Protein AF-A0A8R1ILL4-F1 (afdb_monomer_lite)

Sequence (289 aa):
MELSLVIRERVLGGSHSDVHYYLRFRGAVYCDMGQLNKCYDLWKHALELQQTHFAPLHLGTVTTFQSFQETFVMTINDFINQHHQLPGLRVKSSWVKYLFDRICLELERVVKYQGNLLEDTECCGREPCIHATEDGEIQKLVIVAVHLVNIIDRLSLPSMENSAEKDEDLAEKDVKLDVERLLRSCHLKRIPFLHYALEERLHDPESLPKAAVLAQFLECPDVDVNSKDKNGNTPLHIVLQARVPRGSLISLLLRHGAYLLARNDDGVVVWNELKRMHQGVDQERVCTR

Foldseek 3Di:
DVVVLVVCCVVVHLQDPVSLVVLQVVLVVCLVVLNNVSSLVSLVSSLVSCLVHDQQLAVSNLVSLVVVLVSLVVLVVCCVVPVPPRVSSDDDLVSLQVSLVSLLVSLVSVLVDPDDPHPPWDDPPDPPDPTDDPLNSNLSSLLSNLSSLLSLVVCPDCVVVVVVPPDPPDPPDSDDHPLVSNLVSCLSVVNLSLLSQQADDPPDPCSHHDLVSVVVNLPDPSDDQQDADPQQDGSLNRLLPDPDRDPSNNVSSVVSPHDQQRATNVRDGSVVSVVVVVVVVVVVVVVVD

Structure (mmCIF, N/CA/C/O backbone):
data_AF-A0A8R1ILL4-F1
#
_entry.id   AF-A0A8R1ILL4-F1
#
loop_
_atom_site.group_PDB
_atom_site.id
_atom_site.type_symbol
_atom_site.label_atom_id
_atom_site.label_alt_id
_atom_site.label_comp_id
_atom_site.label_asym_id
_atom_site.label_entity_id
_atom_site.label_seq_id
_atom_site.pdbx_PDB_ins_code
_atom_site.Cartn_x
_atom_site.Cartn_y
_atom_site.Cartn_z
_atom_site.occupancy
_atom_site.B_iso_or_equiv
_atom_site.auth_seq_id
_atom_site.auth_comp_id
_atom_site.auth_asym_id
_atom_site.auth_atom_id
_atom_site.pdbx_PDB_model_num
ATOM 1 N N . MET A 1 1 ? 25.975 7.548 -20.709 1.00 57.97 1 MET A N 1
ATOM 2 C CA . MET A 1 1 ? 25.551 6.474 -19.782 1.00 57.97 1 MET A CA 1
ATOM 3 C C . MET A 1 1 ? 24.110 6.014 -20.032 1.00 57.97 1 MET A C 1
ATOM 5 O O . MET A 1 1 ? 23.818 4.860 -19.787 1.00 57.97 1 MET A O 1
ATOM 9 N N . GLU A 1 2 ? 23.213 6.843 -20.579 1.00 69.81 2 GLU A N 1
ATOM 10 C CA . GLU A 1 2 ? 21.846 6.402 -20.942 1.00 69.81 2 GLU A CA 1
ATOM 11 C C . GLU A 1 2 ? 21.820 5.411 -22.120 1.00 69.81 2 GLU A C 1
ATOM 13 O O . GLU A 1 2 ? 21.034 4.469 -22.127 1.00 69.81 2 GLU A O 1
ATOM 18 N N . LEU A 1 3 ? 22.769 5.533 -23.055 1.00 78.25 3 LEU A N 1
ATOM 19 C CA . LEU A 1 3 ? 22.897 4.618 -24.192 1.00 78.25 3 LEU A CA 1
ATOM 20 C C . LEU A 1 3 ? 23.099 3.149 -23.773 1.00 78.25 3 LEU A C 1
ATOM 22 O O . LEU A 1 3 ? 22.579 2.255 -24.433 1.00 78.25 3 LEU A O 1
ATOM 26 N N . SER A 1 4 ? 23.807 2.879 -22.668 1.00 83.56 4 SER A N 1
ATOM 27 C CA . SER A 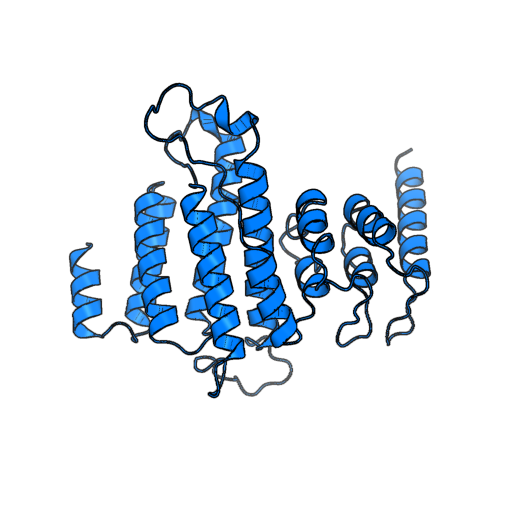1 4 ? 24.021 1.499 -22.210 1.00 83.56 4 SER A CA 1
ATOM 28 C C . SER A 1 4 ? 22.743 0.852 -21.677 1.00 83.56 4 SER A C 1
ATOM 30 O O . SER A 1 4 ? 22.593 -0.357 -21.812 1.00 83.56 4 SER A O 1
ATOM 32 N N . LEU A 1 5 ? 21.820 1.634 -21.105 1.00 86.88 5 LEU A N 1
ATOM 33 C CA . LEU A 1 5 ? 20.524 1.128 -20.643 1.00 86.88 5 LEU A CA 1
ATOM 34 C C . LEU A 1 5 ? 19.641 0.753 -21.836 1.00 86.88 5 LEU A C 1
ATOM 36 O O . LEU A 1 5 ? 19.124 -0.357 -21.882 1.00 86.88 5 LEU A O 1
ATOM 40 N N . VAL A 1 6 ? 19.581 1.623 -22.850 1.00 87.12 6 VAL A N 1
ATOM 41 C CA . VAL A 1 6 ? 18.819 1.370 -24.085 1.00 87.12 6 VAL A CA 1
ATOM 42 C C . VAL A 1 6 ? 19.362 0.159 -24.847 1.00 87.12 6 VAL A C 1
ATOM 44 O O . VAL A 1 6 ? 18.588 -0.670 -25.318 1.00 87.12 6 VAL A O 1
ATOM 47 N N . ILE A 1 7 ? 20.688 0.029 -24.974 1.00 87.75 7 ILE A N 1
ATOM 48 C CA . ILE A 1 7 ? 21.298 -1.140 -25.628 1.00 87.75 7 ILE A CA 1
ATOM 49 C C . ILE A 1 7 ? 20.972 -2.411 -24.842 1.00 87.75 7 ILE A C 1
ATOM 51 O O . ILE A 1 7 ? 20.567 -3.403 -25.441 1.00 87.75 7 ILE A O 1
ATOM 55 N N . ARG A 1 8 ? 21.115 -2.384 -23.513 1.00 89.38 8 ARG A N 1
ATOM 56 C CA . ARG A 1 8 ? 20.840 -3.549 -22.667 1.00 89.38 8 ARG A CA 1
ATOM 57 C C . ARG A 1 8 ? 19.385 -3.996 -22.775 1.00 89.38 8 ARG A C 1
ATOM 59 O O . ARG A 1 8 ? 19.150 -5.183 -22.954 1.00 89.38 8 ARG A O 1
ATOM 66 N N . GLU A 1 9 ? 18.437 -3.066 -22.727 1.00 90.62 9 GLU A N 1
ATOM 67 C CA . GLU A 1 9 ? 17.013 -3.365 -22.900 1.00 90.62 9 GLU A CA 1
ATOM 68 C C . GLU A 1 9 ? 16.716 -3.961 -24.281 1.00 90.62 9 GLU A C 1
ATOM 70 O O . GLU A 1 9 ? 16.005 -4.956 -24.380 1.00 90.62 9 GLU A O 1
ATOM 75 N N . ARG A 1 10 ? 17.316 -3.422 -25.351 1.00 91.25 10 ARG A N 1
ATOM 76 C CA . ARG A 1 10 ? 17.145 -3.959 -26.712 1.00 91.25 10 ARG A CA 1
ATOM 77 C C . ARG A 1 10 ? 17.739 -5.355 -26.898 1.00 91.25 10 ARG A C 1
ATOM 79 O O . ARG A 1 10 ? 17.211 -6.122 -27.693 1.00 91.25 10 ARG A O 1
ATOM 86 N N . VAL A 1 11 ? 18.852 -5.655 -26.226 1.00 93.00 11 VAL A N 1
ATOM 87 C CA . VAL A 1 11 ? 19.569 -6.933 -26.366 1.00 93.00 11 VAL A CA 1
ATOM 88 C C . VAL A 1 11 ? 18.968 -8.019 -25.476 1.00 93.00 11 VAL A C 1
ATOM 90 O O . VAL A 1 11 ? 18.768 -9.133 -25.945 1.00 93.00 11 VAL A O 1
ATOM 93 N N . LEU A 1 12 ? 18.697 -7.710 -24.205 1.00 90.25 12 LEU A N 1
ATOM 94 C CA . LEU A 1 12 ? 18.203 -8.682 -23.222 1.00 90.25 12 LEU A CA 1
ATOM 95 C C . LEU A 1 12 ? 16.671 -8.789 -23.198 1.00 90.25 12 LEU A C 1
ATOM 97 O O . LEU A 1 12 ? 16.142 -9.811 -22.772 1.00 90.25 12 LEU A O 1
ATOM 101 N N . GLY A 1 13 ? 15.964 -7.756 -23.661 1.00 88.31 13 GLY A N 1
ATOM 102 C CA . GLY A 1 13 ? 14.507 -7.668 -23.607 1.00 88.31 13 GLY A CA 1
ATOM 103 C C . GLY A 1 13 ? 13.976 -7.161 -22.262 1.00 88.31 13 GLY A C 1
ATOM 104 O O . GLY A 1 13 ? 14.615 -7.281 -21.218 1.00 88.31 13 GLY A O 1
ATOM 105 N N . GLY A 1 14 ? 12.765 -6.599 -22.290 1.00 84.62 14 GLY A N 1
ATOM 106 C CA . GLY A 1 14 ? 12.110 -5.980 -21.130 1.00 84.62 14 GLY A CA 1
ATOM 107 C C . GLY A 1 14 ? 11.679 -6.940 -20.018 1.00 84.62 14 GLY A C 1
ATOM 108 O O . GLY A 1 14 ? 11.237 -6.472 -18.979 1.00 84.62 14 GLY A O 1
ATOM 109 N N . SER A 1 15 ? 11.795 -8.256 -20.217 1.00 86.62 15 SER A N 1
ATOM 110 C CA . SER A 1 15 ? 11.508 -9.284 -19.208 1.00 86.62 15 SER A CA 1
ATOM 111 C C . SER A 1 15 ? 12.745 -9.738 -18.430 1.00 86.62 15 SER A C 1
ATOM 113 O O . SER A 1 15 ? 12.637 -10.594 -17.558 1.00 86.62 15 SER A O 1
ATOM 115 N N . HIS A 1 16 ? 13.939 -9.250 -18.772 1.00 87.88 16 HIS A N 1
ATOM 116 C CA . HIS A 1 16 ? 15.172 -9.705 -18.140 1.00 87.88 16 HIS A CA 1
ATOM 117 C C . HIS A 1 16 ? 15.447 -8.929 -16.843 1.00 87.88 16 HIS A C 1
ATOM 119 O O . HIS A 1 16 ? 15.592 -7.706 -16.868 1.00 87.88 16 HIS A O 1
ATOM 125 N N . SER A 1 17 ? 15.612 -9.639 -15.720 1.00 85.56 17 SER A N 1
ATOM 126 C CA . SER A 1 17 ? 15.839 -9.080 -14.370 1.00 85.56 17 SER A CA 1
ATOM 127 C C . SER A 1 17 ? 16.912 -7.977 -14.328 1.00 85.56 17 SER A C 1
ATOM 129 O O . SER A 1 17 ? 16.669 -6.900 -13.777 1.00 85.56 17 SER A O 1
ATOM 131 N N . ASP A 1 18 ? 18.058 -8.198 -14.983 1.00 88.00 18 ASP A N 1
ATOM 132 C CA . ASP A 1 18 ? 19.141 -7.209 -15.089 1.00 88.00 18 ASP A CA 1
ATOM 133 C C . ASP A 1 18 ? 18.690 -5.854 -15.643 1.00 88.00 18 ASP A C 1
ATOM 135 O O . ASP A 1 18 ? 19.138 -4.815 -15.156 1.00 88.00 18 ASP A O 1
ATOM 139 N N . VAL A 1 19 ? 17.809 -5.821 -16.649 1.00 89.94 19 VAL A N 1
ATOM 140 C CA . VAL A 1 19 ? 17.342 -4.556 -17.241 1.00 89.94 19 VAL A CA 1
ATOM 141 C C . VAL A 1 19 ? 16.713 -3.687 -16.155 1.00 89.94 19 VAL A C 1
ATOM 143 O O . VAL A 1 19 ? 17.107 -2.533 -15.974 1.00 89.94 19 VAL A O 1
ATOM 146 N N . HIS A 1 20 ? 15.817 -4.267 -15.359 1.00 90.56 20 HIS A N 1
ATOM 147 C CA . HIS A 1 20 ? 15.160 -3.565 -14.260 1.00 90.56 20 HIS A CA 1
ATOM 148 C C . HIS A 1 20 ? 16.144 -3.188 -13.151 1.00 90.56 20 HIS A C 1
ATOM 150 O O . HIS A 1 20 ? 16.096 -2.060 -12.658 1.00 90.56 20 HIS A O 1
ATOM 156 N N . TYR A 1 21 ? 17.060 -4.094 -12.783 1.00 90.12 21 TYR A N 1
ATOM 157 C CA . TYR A 1 21 ? 18.074 -3.830 -11.759 1.00 90.12 21 TYR A CA 1
ATOM 158 C C . TYR A 1 21 ? 18.901 -2.587 -12.102 1.00 90.12 21 TYR A C 1
ATOM 160 O O . TYR A 1 21 ? 19.031 -1.676 -11.287 1.00 90.12 21 TYR A O 1
ATOM 168 N N . TYR A 1 22 ? 19.414 -2.500 -13.331 1.00 92.88 22 TYR A N 1
ATOM 169 C CA . TYR A 1 22 ? 20.265 -1.384 -13.734 1.00 92.88 22 TYR A CA 1
ATOM 170 C C . TYR A 1 22 ? 19.499 -0.073 -13.934 1.00 92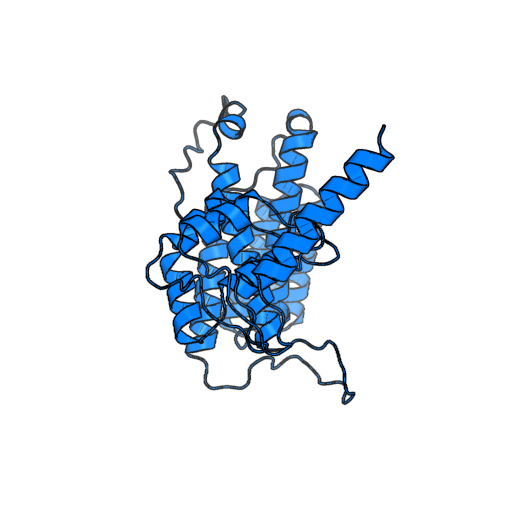.88 22 TYR A C 1
ATOM 172 O O . TYR A 1 22 ? 20.052 0.989 -13.637 1.00 92.88 22 TYR A O 1
ATOM 180 N N . LEU A 1 23 ? 18.240 -0.123 -14.386 1.00 94.25 23 LEU A N 1
ATOM 181 C CA . LEU A 1 23 ? 17.365 1.054 -14.409 1.00 94.25 23 LEU A CA 1
ATOM 182 C C . LEU A 1 23 ? 17.151 1.597 -12.991 1.00 94.25 23 LEU A C 1
ATOM 184 O O . LEU A 1 23 ? 17.344 2.790 -12.745 1.00 94.25 23 LEU A O 1
ATOM 188 N N . ARG A 1 24 ? 16.836 0.714 -12.036 1.00 94.56 24 ARG A N 1
ATOM 189 C CA . ARG A 1 24 ? 16.628 1.086 -10.633 1.00 94.56 24 ARG A CA 1
ATOM 190 C C . ARG A 1 24 ? 17.889 1.609 -9.970 1.00 94.56 24 ARG A C 1
ATOM 192 O O . ARG A 1 24 ? 17.852 2.678 -9.365 1.00 94.56 24 ARG A O 1
ATOM 199 N N . PHE A 1 25 ? 19.009 0.915 -10.142 1.00 94.06 25 PHE A N 1
ATOM 200 C CA . PHE A 1 25 ? 20.299 1.348 -9.619 1.00 94.06 25 PHE A CA 1
ATOM 201 C C . PHE A 1 25 ? 20.669 2.738 -10.142 1.00 94.06 25 PHE A C 1
ATOM 203 O O . PHE A 1 25 ? 21.054 3.621 -9.380 1.00 94.06 25 PHE A O 1
ATOM 210 N N . ARG A 1 26 ? 20.499 2.978 -11.448 1.00 94.69 26 ARG A N 1
ATOM 211 C CA . ARG A 1 26 ? 20.805 4.287 -12.025 1.00 94.69 26 ARG A CA 1
ATOM 212 C C . ARG A 1 26 ? 19.864 5.382 -11.521 1.00 94.69 26 ARG A C 1
ATOM 214 O O . ARG A 1 26 ? 20.331 6.498 -11.309 1.00 94.69 26 ARG A O 1
ATOM 221 N N . GLY A 1 27 ? 18.583 5.072 -11.319 1.00 94.31 27 GLY A N 1
ATOM 222 C CA . GLY A 1 27 ? 17.637 5.998 -10.697 1.00 94.31 27 GLY A CA 1
ATOM 223 C C . GLY A 1 27 ? 18.046 6.374 -9.270 1.00 94.31 27 GLY A C 1
ATOM 224 O O . GLY A 1 27 ? 18.089 7.561 -8.965 1.00 94.31 27 GLY A O 1
ATOM 225 N N . ALA A 1 28 ? 18.483 5.406 -8.454 1.00 93.44 28 ALA A N 1
ATOM 226 C CA . ALA A 1 28 ? 18.998 5.667 -7.107 1.00 93.44 28 ALA A CA 1
ATOM 227 C C . ALA A 1 28 ? 20.202 6.626 -7.132 1.00 93.44 28 ALA A C 1
ATOM 229 O O . ALA A 1 28 ? 20.207 7.624 -6.424 1.00 93.44 28 ALA A O 1
ATOM 230 N N . VAL A 1 29 ? 21.151 6.420 -8.053 1.00 93.38 29 VAL A N 1
ATOM 231 C CA . VAL A 1 29 ? 22.287 7.343 -8.235 1.00 93.38 29 VAL A CA 1
ATOM 232 C C . VAL A 1 29 ? 21.826 8.763 -8.596 1.00 93.38 29 VAL A C 1
ATOM 234 O O . VAL A 1 29 ? 22.421 9.735 -8.142 1.00 93.38 29 VAL A O 1
ATOM 237 N N . TYR A 1 30 ? 20.777 8.918 -9.411 1.00 91.69 30 TYR A N 1
ATOM 238 C CA . TYR A 1 30 ? 20.211 10.245 -9.677 1.00 91.69 30 TYR A CA 1
ATOM 239 C C . TYR A 1 30 ? 19.501 10.837 -8.455 1.00 91.69 30 TYR A C 1
ATOM 241 O O . TYR A 1 30 ? 19.561 12.052 -8.274 1.00 91.69 30 TYR A O 1
ATOM 249 N N . CYS A 1 31 ? 18.868 10.006 -7.623 1.00 89.56 31 CYS A N 1
ATOM 250 C CA . CYS A 1 31 ? 18.273 10.419 -6.355 1.00 89.56 31 CYS A CA 1
ATOM 251 C C . CYS A 1 31 ? 19.331 10.997 -5.406 1.00 89.56 31 CYS A C 1
ATOM 253 O O . CYS A 1 31 ? 19.157 12.114 -4.929 1.00 89.56 31 CYS A O 1
ATOM 255 N N . ASP A 1 32 ? 20.461 10.305 -5.236 1.00 88.19 32 ASP A N 1
ATOM 256 C CA . ASP A 1 32 ? 21.583 10.750 -4.392 1.00 88.19 32 ASP A CA 1
ATOM 257 C C . ASP A 1 32 ? 22.207 12.066 -4.890 1.00 88.19 32 ASP A C 1
ATOM 259 O O . ASP A 1 32 ? 22.752 12.852 -4.121 1.00 88.19 32 ASP A O 1
ATOM 263 N N . MET A 1 33 ? 22.106 12.335 -6.196 1.00 88.69 33 MET A N 1
ATOM 264 C CA . MET A 1 33 ? 22.532 13.593 -6.820 1.00 88.69 33 MET A CA 1
ATOM 265 C C . MET A 1 33 ? 21.468 14.707 -6.753 1.00 88.69 33 MET A C 1
ATOM 267 O O . MET A 1 33 ? 21.666 15.764 -7.356 1.00 88.69 33 MET A O 1
ATOM 271 N N . GLY A 1 34 ? 20.317 14.475 -6.112 1.00 85.81 34 GLY A N 1
ATOM 272 C CA . GLY A 1 34 ? 19.189 15.413 -6.048 1.00 85.81 34 GLY A CA 1
ATOM 273 C C . GLY A 1 34 ? 18.396 15.562 -7.357 1.00 85.81 34 GLY A C 1
ATOM 274 O O . GLY A 1 34 ? 17.512 16.411 -7.462 1.00 85.81 34 GLY A O 1
ATOM 275 N N . GLN A 1 35 ? 18.672 14.747 -8.381 1.00 88.69 35 GLN A N 1
ATOM 276 C CA . GLN A 1 35 ? 18.007 14.795 -9.690 1.00 88.69 35 GLN A CA 1
ATOM 277 C C . GLN A 1 35 ? 16.738 13.929 -9.704 1.00 88.69 35 GLN A C 1
ATOM 279 O O . GLN A 1 35 ? 16.636 12.952 -10.452 1.00 88.69 35 GLN A O 1
ATOM 284 N N . LEU A 1 36 ? 15.743 14.309 -8.896 1.00 89.12 36 LEU A N 1
ATOM 285 C CA . LEU A 1 36 ? 14.531 13.507 -8.677 1.00 89.12 36 LEU A CA 1
ATOM 286 C C . LEU A 1 36 ? 13.714 13.231 -9.942 1.00 89.12 36 LEU A C 1
ATOM 288 O O . LEU A 1 36 ? 13.211 12.124 -10.085 1.00 89.12 36 LEU A O 1
ATOM 292 N N . ASN A 1 37 ? 13.621 14.178 -10.885 1.00 90.56 37 ASN A N 1
ATOM 293 C CA . ASN A 1 37 ? 12.895 13.945 -12.143 1.00 90.56 37 ASN A CA 1
ATOM 294 C C . ASN A 1 37 ? 13.484 12.745 -12.915 1.00 90.56 37 ASN A C 1
ATOM 296 O O . ASN A 1 37 ? 12.750 11.860 -13.336 1.00 90.56 37 ASN A O 1
ATOM 300 N N . LYS A 1 38 ? 14.819 12.662 -13.027 1.00 92.44 38 LYS A N 1
ATOM 301 C CA . LYS A 1 38 ? 15.486 11.555 -13.736 1.00 92.44 38 LYS A CA 1
ATOM 302 C C . LYS A 1 38 ? 15.396 10.238 -12.975 1.00 92.44 38 LYS A C 1
ATOM 304 O O . LYS A 1 38 ? 15.266 9.187 -13.596 1.00 92.44 38 LYS A O 1
ATOM 309 N N . CYS A 1 39 ? 15.483 10.294 -11.643 1.00 94.06 39 CYS A N 1
ATOM 310 C CA . CYS A 1 39 ? 15.227 9.132 -10.794 1.00 94.06 39 CYS A CA 1
ATOM 311 C C . CYS A 1 39 ? 13.820 8.582 -11.063 1.00 94.06 39 CYS A C 1
ATOM 313 O O . CYS A 1 39 ? 13.672 7.412 -11.421 1.00 94.06 39 CYS A O 1
ATOM 315 N N . TYR A 1 40 ? 12.817 9.460 -10.985 1.00 95.00 40 TYR A N 1
ATOM 316 C CA . TYR A 1 40 ? 11.421 9.131 -11.226 1.00 95.00 40 TYR A CA 1
ATOM 317 C C . TYR A 1 40 ? 11.212 8.513 -12.610 1.00 95.00 40 TYR A C 1
ATOM 319 O O . TYR A 1 40 ? 10.620 7.443 -12.695 1.00 95.00 40 TYR A O 1
ATOM 327 N N . ASP A 1 41 ? 11.736 9.122 -13.677 1.00 95.44 41 ASP A N 1
ATOM 328 C CA . ASP A 1 41 ? 11.555 8.620 -15.045 1.00 95.44 41 ASP A CA 1
ATOM 329 C C . ASP A 1 41 ? 12.152 7.214 -15.235 1.00 95.44 41 ASP A C 1
ATOM 331 O O . ASP A 1 41 ? 11.518 6.340 -15.830 1.00 95.44 41 ASP A O 1
ATOM 335 N N . LEU A 1 42 ? 13.341 6.953 -14.679 1.00 95.81 42 LEU A N 1
ATOM 336 C CA . LEU A 1 42 ? 13.982 5.636 -14.763 1.00 95.81 42 LEU A CA 1
ATOM 337 C C . LEU A 1 42 ? 13.244 4.570 -13.957 1.00 95.81 42 LEU A C 1
ATOM 339 O O . LEU A 1 42 ? 13.056 3.452 -14.437 1.00 95.81 42 LEU A O 1
ATOM 343 N N . TRP A 1 43 ? 12.834 4.891 -12.731 1.00 96.94 43 TRP A N 1
ATOM 344 C CA . TRP A 1 43 ? 12.078 3.959 -11.899 1.00 96.94 43 TRP A CA 1
ATOM 345 C C . TRP A 1 43 ? 10.670 3.725 -12.447 1.00 96.94 43 TRP A C 1
ATOM 347 O O . TRP A 1 43 ? 10.169 2.605 -12.373 1.00 96.94 43 TRP A O 1
ATOM 357 N N . LYS A 1 44 ? 10.055 4.744 -13.055 1.00 97.19 44 LYS A N 1
ATOM 358 C CA . LYS A 1 44 ? 8.773 4.638 -13.752 1.00 97.19 44 LYS A CA 1
ATOM 359 C C . LYS A 1 44 ? 8.875 3.653 -14.913 1.00 97.19 44 LYS A C 1
ATOM 361 O O . LYS A 1 44 ? 8.042 2.754 -14.997 1.00 97.19 44 LYS A O 1
ATOM 366 N N . HIS A 1 45 ? 9.906 3.790 -15.749 1.00 96.44 45 HIS A N 1
ATOM 367 C CA . HIS A 1 45 ? 10.166 2.866 -16.857 1.00 96.44 45 HIS A CA 1
ATOM 368 C C . HIS A 1 45 ? 10.436 1.443 -16.354 1.00 96.44 45 HIS A C 1
ATOM 370 O O . HIS A 1 45 ? 9.858 0.478 -16.850 1.00 96.44 45 HIS A O 1
ATOM 376 N N . ALA A 1 46 ? 11.243 1.295 -15.296 1.00 95.81 46 ALA A N 1
ATOM 377 C CA . ALA A 1 46 ? 11.488 -0.009 -14.680 1.00 95.81 46 ALA A CA 1
ATOM 378 C C . ALA A 1 46 ? 10.187 -0.671 -14.199 1.00 95.81 46 ALA A C 1
ATOM 380 O O . ALA A 1 46 ? 9.967 -1.847 -14.484 1.00 95.81 46 ALA A O 1
ATOM 381 N N . LEU A 1 47 ? 9.320 0.086 -13.519 1.00 97.25 47 LEU A N 1
ATOM 382 C CA . LEU A 1 47 ? 8.029 -0.384 -13.017 1.00 97.25 47 LEU A CA 1
ATOM 383 C C . LEU A 1 47 ? 7.063 -0.755 -14.152 1.00 97.25 47 LEU A C 1
ATOM 385 O O . LEU A 1 47 ? 6.335 -1.743 -14.057 1.00 97.25 47 LEU A O 1
ATOM 389 N N . GLU A 1 48 ? 7.066 0.018 -15.240 1.00 96.44 48 GLU A N 1
ATOM 390 C CA . GLU A 1 48 ? 6.299 -0.272 -16.452 1.00 96.44 48 GLU A CA 1
ATOM 391 C C . GLU A 1 48 ? 6.685 -1.616 -17.061 1.00 96.44 48 GLU A C 1
ATOM 393 O O . GLU A 1 48 ? 5.806 -2.450 -17.294 1.00 96.44 48 GLU A O 1
ATOM 398 N N . LEU A 1 49 ? 7.983 -1.856 -17.241 1.00 94.56 49 LEU A N 1
ATOM 399 C CA . LEU A 1 49 ? 8.490 -3.128 -17.744 1.00 94.56 49 LEU A CA 1
ATOM 400 C C . LEU A 1 49 ? 8.146 -4.282 -16.790 1.00 94.56 49 LEU A C 1
ATOM 402 O O . LEU A 1 49 ? 7.633 -5.309 -17.230 1.00 94.56 49 LEU A O 1
ATOM 406 N N . GLN A 1 50 ? 8.350 -4.098 -15.482 1.00 94.75 50 GLN A N 1
ATOM 407 C CA . GLN A 1 50 ? 8.049 -5.110 -14.464 1.00 94.75 50 GLN A CA 1
ATOM 408 C C . GLN A 1 50 ? 6.576 -5.537 -14.487 1.00 94.75 50 GLN A C 1
ATOM 410 O O . GLN A 1 50 ? 6.280 -6.724 -14.576 1.00 94.75 50 GLN A O 1
ATOM 415 N N . GLN A 1 51 ? 5.635 -4.588 -14.477 1.00 95.19 51 GLN A N 1
ATOM 416 C CA . GLN A 1 51 ? 4.205 -4.922 -14.502 1.00 95.19 51 GLN A CA 1
ATOM 417 C C . GLN A 1 51 ? 3.712 -5.417 -15.870 1.00 95.19 51 GLN A C 1
ATOM 419 O O . GLN A 1 51 ? 2.620 -5.975 -15.962 1.00 95.19 51 GLN A O 1
ATOM 424 N N . THR A 1 52 ? 4.491 -5.218 -16.933 1.00 94.38 52 THR A N 1
ATOM 425 C CA . THR A 1 52 ? 4.178 -5.761 -18.262 1.00 94.38 52 THR A CA 1
ATOM 426 C C . THR A 1 52 ? 4.656 -7.204 -18.401 1.00 94.38 52 THR A C 1
ATOM 428 O O . THR A 1 52 ? 3.956 -8.020 -18.996 1.00 94.38 52 THR A O 1
ATOM 431 N N . HIS A 1 53 ? 5.830 -7.528 -17.854 1.00 91.44 53 HIS A N 1
ATOM 432 C CA . HIS A 1 53 ? 6.515 -8.790 -18.134 1.00 91.44 53 HIS A CA 1
ATOM 433 C C . HIS A 1 53 ? 6.502 -9.809 -16.993 1.00 91.44 53 HIS A C 1
ATOM 435 O O . HIS A 1 53 ? 6.551 -11.002 -17.276 1.00 91.44 53 HIS A O 1
ATOM 441 N N . PHE A 1 54 ? 6.436 -9.381 -15.732 1.00 90.44 54 PHE A N 1
ATOM 442 C CA . PHE A 1 54 ? 6.455 -10.297 -14.587 1.00 90.44 54 PHE A CA 1
ATOM 443 C C . PHE A 1 54 ? 5.061 -10.672 -14.118 1.00 90.44 54 PHE A C 1
ATOM 445 O O . PHE A 1 54 ? 4.125 -9.891 -14.281 1.00 90.44 54 PHE A O 1
ATOM 452 N N . ALA A 1 55 ? 4.922 -11.832 -13.476 1.00 90.19 55 ALA A N 1
ATOM 453 C CA . ALA A 1 55 ? 3.740 -12.151 -12.685 1.00 90.19 55 ALA A CA 1
ATOM 454 C C . ALA A 1 55 ? 3.479 -11.071 -11.611 1.00 90.19 55 ALA A C 1
ATOM 456 O O . ALA A 1 55 ? 4.407 -10.377 -11.174 1.00 90.19 55 ALA A O 1
ATOM 457 N N . PRO A 1 56 ? 2.219 -10.872 -11.192 1.00 91.81 56 PRO A N 1
ATOM 458 C CA . PRO A 1 56 ? 1.932 -9.935 -10.119 1.00 91.81 56 PRO A CA 1
ATOM 459 C C . PRO A 1 56 ? 2.593 -10.370 -8.803 1.00 91.81 56 PRO A C 1
ATOM 461 O O . PRO A 1 56 ? 2.780 -11.561 -8.560 1.00 91.81 56 PRO A O 1
ATOM 464 N N . LEU A 1 57 ? 2.931 -9.392 -7.957 1.00 89.62 57 LEU A N 1
ATOM 465 C CA . LEU A 1 57 ? 3.685 -9.571 -6.698 1.00 89.62 57 LEU A CA 1
ATOM 466 C C . LEU A 1 57 ? 5.130 -10.063 -6.855 1.00 89.62 57 LEU A C 1
ATOM 468 O O . LEU A 1 57 ? 5.760 -10.401 -5.858 1.00 89.62 57 LEU A O 1
ATOM 472 N N . HIS A 1 58 ? 5.689 -10.059 -8.066 1.00 89.88 58 HIS A N 1
ATOM 473 C CA . HIS A 1 58 ? 7.116 -10.320 -8.261 1.00 89.88 58 HIS A CA 1
ATOM 474 C C . HIS A 1 58 ? 7.965 -9.408 -7.354 1.00 89.88 58 HIS A C 1
ATOM 476 O O . HIS A 1 58 ? 7.721 -8.193 -7.289 1.00 89.88 58 HIS A O 1
ATOM 482 N N . LEU A 1 59 ? 8.986 -9.958 -6.684 1.00 87.25 59 LEU A N 1
ATOM 483 C CA . LEU A 1 59 ? 9.756 -9.244 -5.650 1.00 87.25 59 LEU A CA 1
ATOM 484 C C . LEU A 1 59 ? 10.369 -7.951 -6.198 1.00 87.25 59 LEU A C 1
ATOM 486 O O . LEU A 1 59 ? 10.336 -6.892 -5.564 1.00 87.25 59 LEU A O 1
ATOM 490 N N . GLY A 1 60 ? 10.889 -8.020 -7.424 1.00 88.12 60 GLY A N 1
ATOM 491 C CA . GLY A 1 60 ? 11.402 -6.859 -8.149 1.00 88.12 60 GLY A CA 1
ATOM 492 C C . GLY A 1 60 ? 10.388 -5.715 -8.282 1.00 88.12 60 GLY A C 1
ATOM 493 O O . GLY A 1 60 ? 10.787 -4.559 -8.183 1.00 88.12 60 GLY A O 1
ATOM 494 N N . THR A 1 61 ? 9.098 -6.008 -8.465 1.00 93.06 61 THR A N 1
ATOM 495 C CA . THR A 1 61 ? 8.025 -5.009 -8.597 1.00 93.06 61 THR A CA 1
ATOM 496 C C . THR A 1 61 ? 7.691 -4.389 -7.244 1.00 93.06 61 THR A C 1
ATOM 498 O O . THR A 1 61 ? 7.683 -3.164 -7.106 1.00 93.06 61 THR A O 1
ATOM 501 N N . VAL A 1 62 ? 7.477 -5.224 -6.219 1.00 93.00 62 VAL A N 1
ATOM 502 C CA . VAL A 1 62 ? 7.122 -4.771 -4.862 1.00 93.00 62 VAL A CA 1
ATOM 503 C C . VAL A 1 62 ? 8.221 -3.891 -4.278 1.00 93.00 62 VAL A C 1
ATOM 505 O O . VAL A 1 62 ? 7.957 -2.798 -3.779 1.00 93.00 62 VAL A O 1
ATOM 508 N N . THR A 1 63 ? 9.477 -4.303 -4.435 1.00 91.75 63 THR A N 1
ATOM 509 C CA . THR A 1 63 ? 10.615 -3.504 -3.974 1.00 91.75 63 THR A CA 1
ATOM 510 C C . THR A 1 63 ? 10.739 -2.178 -4.731 1.00 91.75 63 THR A C 1
ATOM 512 O O . THR A 1 63 ? 11.257 -1.225 -4.158 1.00 91.75 63 THR A O 1
ATOM 515 N N . THR A 1 64 ? 10.281 -2.066 -5.988 1.00 95.50 64 THR A N 1
ATOM 516 C CA . THR A 1 64 ? 10.281 -0.783 -6.725 1.00 95.50 64 THR A CA 1
ATOM 517 C C . THR A 1 64 ? 9.285 0.183 -6.100 1.00 95.50 64 THR A C 1
ATOM 519 O O . THR A 1 64 ? 9.621 1.347 -5.887 1.00 95.50 64 THR A O 1
ATOM 522 N N . PHE A 1 65 ? 8.090 -0.301 -5.746 1.00 97.00 65 PHE A N 1
ATOM 523 C CA . PHE A 1 65 ? 7.099 0.492 -5.016 1.00 97.00 65 PHE A CA 1
ATOM 524 C C . PHE A 1 65 ? 7.640 0.990 -3.672 1.00 97.00 65 PHE A C 1
ATOM 526 O O . PHE A 1 65 ? 7.468 2.164 -3.347 1.00 97.00 65 PHE A O 1
ATOM 533 N N . GLN A 1 66 ? 8.333 0.127 -2.923 1.00 93.50 66 GLN A N 1
ATOM 534 C CA . GLN A 1 66 ? 8.956 0.509 -1.653 1.00 93.50 66 GLN A CA 1
ATOM 535 C C . GLN A 1 66 ? 10.036 1.579 -1.842 1.00 93.50 66 GLN A C 1
ATOM 537 O O . GLN A 1 66 ? 10.006 2.582 -1.139 1.00 93.50 66 GLN A O 1
ATOM 542 N N . SER A 1 67 ? 10.923 1.436 -2.837 1.0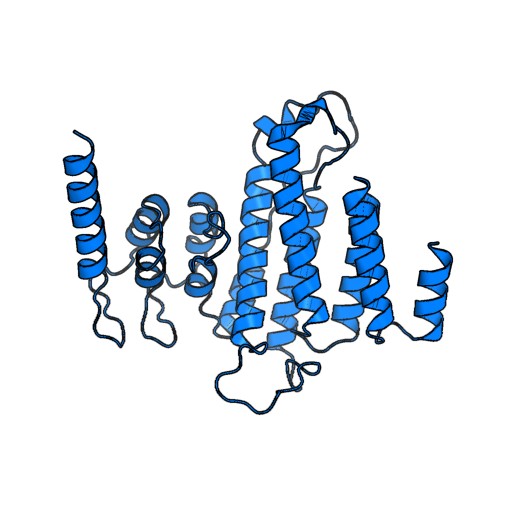0 94.56 67 SER A N 1
ATOM 543 C CA . SER A 1 67 ? 11.943 2.458 -3.119 1.00 94.56 67 SER A CA 1
ATOM 544 C C . SER A 1 67 ? 11.324 3.821 -3.428 1.00 94.56 67 SER A C 1
ATOM 546 O O . SER A 1 67 ? 11.760 4.825 -2.876 1.00 94.56 67 SER A O 1
ATOM 548 N N . PHE A 1 68 ? 10.271 3.872 -4.251 1.00 95.81 68 PHE A N 1
ATOM 549 C CA . PHE A 1 68 ? 9.549 5.125 -4.481 1.00 95.81 68 PHE A CA 1
ATOM 550 C C . PHE A 1 68 ? 8.982 5.716 -3.187 1.00 95.81 68 PHE A C 1
ATOM 552 O O . PHE A 1 68 ? 9.126 6.911 -2.938 1.00 95.81 68 PHE A O 1
ATOM 559 N N . GLN A 1 69 ? 8.327 4.886 -2.376 1.00 93.00 69 GLN A N 1
ATOM 560 C CA . GLN A 1 69 ? 7.705 5.312 -1.129 1.00 93.00 69 GLN A CA 1
ATOM 561 C C . GLN A 1 69 ? 8.722 5.870 -0.137 1.00 93.00 69 GLN A C 1
ATOM 563 O O . GLN A 1 69 ? 8.493 6.937 0.427 1.00 93.00 69 GLN A O 1
ATOM 568 N N . GLU A 1 70 ? 9.837 5.175 0.064 1.00 90.12 70 GLU A N 1
ATOM 569 C CA . GLU A 1 70 ? 10.925 5.613 0.938 1.00 90.12 70 GLU A CA 1
ATOM 570 C C . GLU A 1 70 ? 11.515 6.934 0.440 1.00 90.12 70 GLU A C 1
ATOM 572 O O . GLU A 1 70 ? 11.591 7.893 1.206 1.00 90.12 70 GLU A O 1
ATOM 577 N N . THR A 1 71 ? 11.824 7.039 -0.857 1.00 91.00 71 THR A N 1
ATOM 578 C CA . THR A 1 71 ? 12.342 8.276 -1.454 1.00 91.00 71 THR A CA 1
ATOM 579 C C . THR A 1 71 ? 11.370 9.442 -1.314 1.00 91.00 71 THR A C 1
ATOM 581 O O . THR A 1 71 ? 11.804 10.547 -0.993 1.00 91.00 71 THR A O 1
ATOM 584 N N . PHE A 1 72 ? 10.066 9.238 -1.524 1.00 91.06 72 PHE A N 1
ATOM 585 C CA . PHE A 1 72 ? 9.080 10.309 -1.366 1.00 91.06 72 PHE A CA 1
ATOM 586 C C . PHE A 1 72 ? 8.967 10.772 0.088 1.00 91.06 72 PHE A C 1
ATOM 588 O O . PHE A 1 72 ? 8.951 11.977 0.332 1.00 91.06 72 PHE A O 1
ATOM 595 N N . VAL A 1 73 ? 8.937 9.842 1.049 1.00 87.50 73 VAL A N 1
ATOM 596 C CA . VAL A 1 73 ? 8.903 10.179 2.482 1.00 87.50 73 VAL A CA 1
ATOM 597 C C . VAL A 1 73 ? 10.169 10.932 2.893 1.00 87.50 73 VAL A C 1
ATOM 599 O O . VAL A 1 73 ? 10.063 12.008 3.481 1.00 87.50 73 VAL A O 1
ATOM 602 N N . MET A 1 74 ? 11.351 10.411 2.546 1.00 86.44 74 MET A N 1
ATOM 603 C CA . MET A 1 74 ? 12.636 11.051 2.847 1.00 86.44 74 MET A CA 1
ATOM 604 C C . MET A 1 74 ? 12.710 12.447 2.235 1.00 86.44 74 MET A C 1
ATOM 606 O O . MET A 1 74 ? 12.981 13.406 2.944 1.00 86.44 74 MET A O 1
ATOM 610 N N . THR A 1 75 ? 12.358 12.585 0.955 1.00 85.69 75 THR A N 1
ATOM 611 C CA . THR A 1 75 ? 12.381 13.874 0.254 1.00 85.69 75 THR A CA 1
ATOM 612 C C . THR A 1 75 ? 11.472 14.905 0.915 1.00 85.69 75 THR A C 1
ATOM 614 O O . THR A 1 75 ? 11.859 16.059 1.056 1.00 85.69 75 THR A O 1
ATOM 617 N N . ILE A 1 76 ? 10.255 14.520 1.308 1.00 81.88 76 ILE A N 1
ATOM 618 C CA . ILE A 1 76 ? 9.320 15.447 1.958 1.00 81.88 76 ILE A CA 1
ATOM 619 C C . ILE A 1 76 ? 9.854 15.872 3.325 1.00 81.88 76 ILE A C 1
ATOM 621 O O . ILE A 1 76 ? 9.795 17.054 3.656 1.00 81.88 76 ILE A O 1
ATOM 625 N N . ASN A 1 77 ? 10.407 14.939 4.100 1.00 81.50 77 ASN A N 1
ATOM 626 C CA . ASN A 1 77 ? 11.001 15.245 5.398 1.00 81.50 77 ASN A CA 1
ATOM 627 C C . ASN A 1 77 ? 12.251 16.136 5.258 1.00 81.50 77 ASN A C 1
ATOM 629 O O . ASN A 1 77 ? 12.395 17.107 5.999 1.00 81.50 77 ASN A O 1
ATOM 633 N N . ASP A 1 78 ? 13.122 15.863 4.286 1.00 78.88 78 ASP A N 1
ATOM 634 C CA . ASP A 1 78 ? 14.319 16.663 4.008 1.00 78.88 78 ASP A CA 1
ATOM 635 C C . ASP A 1 78 ? 13.967 18.051 3.485 1.00 78.88 78 ASP A C 1
ATOM 637 O O . ASP A 1 78 ? 14.567 19.035 3.914 1.00 78.88 78 ASP A O 1
ATOM 641 N N . PHE A 1 79 ? 12.953 18.154 2.621 1.00 73.50 79 PHE A N 1
ATOM 642 C CA . PHE A 1 79 ? 12.414 19.434 2.179 1.00 73.50 79 PHE A CA 1
ATOM 643 C C . PHE A 1 79 ? 11.959 20.238 3.403 1.00 73.50 79 PHE A C 1
ATOM 645 O O . PHE A 1 79 ? 12.498 21.318 3.614 1.00 73.50 79 PHE A O 1
ATOM 652 N N . ILE A 1 80 ? 11.118 19.666 4.282 1.00 67.62 80 ILE A N 1
ATOM 653 C CA . ILE A 1 80 ? 10.664 20.300 5.541 1.00 67.62 80 ILE A CA 1
ATOM 654 C C . ILE A 1 80 ? 11.832 20.814 6.395 1.00 67.62 80 ILE A C 1
ATOM 656 O O . ILE A 1 80 ? 11.789 21.929 6.917 1.00 67.62 80 ILE A O 1
ATOM 660 N N . ASN A 1 81 ? 12.893 20.021 6.517 1.00 66.75 81 ASN A N 1
ATOM 661 C CA . ASN A 1 81 ? 14.027 20.347 7.376 1.00 66.75 81 ASN A CA 1
ATOM 662 C C . ASN A 1 81 ? 15.039 21.312 6.727 1.00 66.75 81 ASN A C 1
ATOM 664 O O . ASN A 1 81 ? 15.751 22.014 7.447 1.00 66.75 81 ASN A O 1
ATOM 668 N N . GLN A 1 82 ? 15.143 21.350 5.392 1.00 64.31 82 GLN A N 1
ATOM 669 C CA . GLN A 1 82 ? 16.247 22.001 4.668 1.00 64.31 82 GLN A CA 1
ATOM 670 C C . GLN A 1 82 ? 15.813 22.834 3.444 1.00 64.31 82 GLN A C 1
ATOM 672 O O . GLN A 1 82 ? 16.641 23.105 2.571 1.00 64.31 82 GLN A O 1
ATOM 677 N N . HIS A 1 83 ? 14.561 23.311 3.382 1.00 62.66 83 HIS A N 1
ATOM 678 C CA . HIS A 1 83 ? 13.998 24.080 2.251 1.00 62.66 83 HIS A CA 1
ATOM 679 C C . HIS A 1 83 ? 14.918 25.172 1.662 1.00 62.66 83 HIS A C 1
ATOM 681 O O . HIS A 1 83 ? 14.887 25.427 0.461 1.00 62.66 83 HIS A O 1
ATOM 687 N N . HIS A 1 84 ? 15.748 25.817 2.489 1.00 57.22 84 HIS A N 1
ATOM 688 C CA . HIS A 1 84 ? 16.640 26.907 2.076 1.00 57.22 84 HIS A CA 1
ATOM 689 C C . HIS A 1 84 ? 17.878 26.445 1.285 1.00 57.22 84 HIS A C 1
ATOM 691 O O . HIS A 1 84 ? 18.486 27.257 0.592 1.00 57.22 84 HIS A O 1
ATOM 697 N N . GLN A 1 85 ? 18.282 25.174 1.396 1.00 59.44 85 GLN A N 1
ATOM 698 C CA . GLN A 1 85 ? 19.514 24.653 0.785 1.00 59.44 85 GLN A CA 1
ATOM 699 C C . GLN A 1 85 ? 19.264 23.919 -0.544 1.00 59.44 85 GLN A C 1
ATOM 701 O O . GLN A 1 85 ? 20.155 23.892 -1.392 1.00 59.44 85 GLN A O 1
ATOM 706 N N . LEU A 1 86 ? 18.069 23.350 -0.755 1.00 59.00 86 LEU A N 1
ATOM 707 C CA . LEU A 1 86 ? 17.761 22.486 -1.907 1.00 59.00 86 LEU A CA 1
ATOM 708 C C . LEU A 1 86 ? 16.372 22.783 -2.518 1.00 59.00 86 LEU A C 1
ATOM 710 O O . LEU A 1 86 ? 15.471 21.946 -2.450 1.00 59.00 86 LEU A O 1
ATOM 714 N N . PRO A 1 87 ? 16.177 23.942 -3.175 1.00 58.06 87 PRO A N 1
ATOM 715 C CA . PRO A 1 87 ? 14.876 24.339 -3.729 1.00 58.06 87 PRO A CA 1
ATOM 716 C C . PRO A 1 87 ? 14.365 23.431 -4.867 1.00 58.06 87 PRO A C 1
ATOM 718 O O . PRO A 1 87 ? 13.174 23.423 -5.157 1.00 58.06 87 PRO A O 1
ATOM 721 N N . GLY A 1 88 ? 15.240 22.644 -5.508 1.00 59.91 88 GLY A N 1
ATOM 722 C CA . GLY A 1 88 ? 14.873 21.723 -6.594 1.00 59.91 88 GLY A CA 1
ATOM 723 C C . GLY A 1 88 ? 14.370 20.344 -6.144 1.00 59.91 88 GLY A C 1
ATOM 724 O O . GLY A 1 88 ? 13.959 19.540 -6.984 1.00 59.91 88 GLY A O 1
ATOM 725 N N . LEU A 1 89 ? 14.411 20.047 -4.841 1.00 70.88 89 LEU A N 1
ATOM 726 C CA . LEU A 1 89 ? 14.072 18.737 -4.291 1.00 70.88 89 LEU A CA 1
ATOM 727 C C . LEU A 1 89 ? 12.574 18.664 -3.940 1.00 70.88 89 LEU A C 1
ATOM 729 O O . LEU A 1 89 ? 12.188 18.756 -2.778 1.00 70.88 89 LEU A O 1
ATOM 733 N N . ARG A 1 90 ? 11.714 18.532 -4.959 1.00 76.75 90 ARG A N 1
ATOM 734 C CA . ARG A 1 90 ? 10.250 18.519 -4.786 1.00 76.75 90 ARG A CA 1
ATOM 735 C C . ARG A 1 90 ? 9.607 17.272 -5.391 1.00 76.75 90 ARG A C 1
ATOM 737 O O . ARG A 1 90 ? 9.756 17.000 -6.583 1.00 76.75 90 ARG A O 1
ATOM 744 N N . VAL A 1 91 ? 8.846 16.546 -4.572 1.00 85.94 91 VAL A N 1
ATOM 745 C CA . VAL A 1 91 ? 7.940 15.483 -5.035 1.00 85.94 91 VAL A CA 1
ATOM 746 C C . VAL A 1 91 ? 6.690 16.129 -5.627 1.00 85.94 91 VAL A C 1
ATOM 748 O O . VAL A 1 91 ? 6.096 17.010 -5.010 1.00 85.94 91 VAL A O 1
ATOM 751 N N . LYS A 1 92 ? 6.297 15.689 -6.824 1.00 87.81 92 LYS A N 1
ATOM 752 C CA . LYS A 1 92 ? 5.101 16.175 -7.522 1.00 87.81 92 LYS A CA 1
ATOM 753 C C . LYS A 1 92 ? 3.874 15.346 -7.157 1.00 87.81 92 LYS A C 1
ATOM 755 O O . LYS A 1 92 ? 3.960 14.119 -7.073 1.00 87.81 92 LYS A O 1
ATOM 760 N N . SER A 1 93 ? 2.712 15.983 -7.042 1.00 88.50 93 SER A N 1
ATOM 761 C CA . SER A 1 93 ? 1.445 15.301 -6.728 1.00 88.50 93 SER A CA 1
ATOM 762 C C . SER A 1 93 ? 1.067 14.297 -7.825 1.00 88.50 93 SER A C 1
ATOM 764 O O . SER A 1 93 ? 0.550 13.209 -7.563 1.00 88.50 93 SER A O 1
ATOM 766 N N . SER A 1 94 ? 1.421 14.624 -9.072 1.00 90.38 94 SER A N 1
ATOM 767 C CA . SER A 1 94 ? 1.265 13.750 -10.240 1.00 90.38 94 SER A CA 1
ATOM 768 C C . SER A 1 94 ? 2.059 12.438 -10.142 1.00 90.38 94 SER A C 1
ATOM 770 O O . SER A 1 94 ? 1.573 11.399 -10.594 1.00 90.38 94 SER A O 1
ATOM 772 N N . TRP A 1 95 ? 3.243 12.448 -9.520 1.00 93.25 95 TRP A N 1
ATOM 773 C CA . TRP A 1 95 ? 4.068 11.250 -9.314 1.00 93.25 95 TRP A CA 1
ATOM 774 C C . TRP A 1 95 ? 3.449 10.300 -8.297 1.00 93.25 95 TRP A C 1
ATOM 776 O O . TRP A 1 95 ? 3.392 9.091 -8.522 1.00 93.25 95 TRP A O 1
ATOM 786 N N . VAL A 1 96 ? 2.948 10.862 -7.196 1.00 94.00 96 VAL A N 1
ATOM 787 C CA . VAL A 1 96 ? 2.270 10.120 -6.128 1.00 94.00 96 VAL A CA 1
ATOM 788 C C . VAL A 1 96 ? 1.006 9.464 -6.673 1.00 94.00 96 VAL A C 1
ATOM 790 O O . VAL A 1 96 ? 0.801 8.267 -6.469 1.00 94.00 96 VAL A O 1
ATOM 793 N N . LYS A 1 97 ? 0.202 10.211 -7.444 1.00 94.62 97 LYS A N 1
ATOM 794 C CA . LYS A 1 97 ? -0.980 9.660 -8.115 1.00 94.62 97 LYS A CA 1
ATOM 795 C C . LYS A 1 97 ? -0.634 8.552 -9.095 1.00 94.62 97 LYS A C 1
ATOM 797 O O . LYS A 1 97 ? -1.268 7.502 -9.048 1.00 94.62 97 LYS A O 1
ATOM 802 N N . TYR A 1 98 ? 0.364 8.766 -9.952 1.00 96.50 98 TYR A N 1
ATOM 803 C CA . TYR A 1 98 ? 0.807 7.735 -10.883 1.00 96.50 98 TYR A CA 1
ATOM 804 C C . TYR A 1 98 ? 1.148 6.447 -10.132 1.00 96.50 98 TYR A C 1
ATOM 806 O O . TYR A 1 98 ? 0.611 5.390 -10.448 1.00 96.50 98 TYR A O 1
ATOM 814 N N . LEU A 1 99 ? 1.981 6.539 -9.094 1.00 97.56 99 LEU A N 1
ATOM 815 C CA . LEU A 1 99 ? 2.401 5.378 -8.322 1.00 97.56 99 LEU A CA 1
ATOM 816 C C . LEU A 1 99 ? 1.223 4.672 -7.638 1.00 97.56 99 LEU A C 1
ATOM 818 O O . LEU A 1 99 ? 1.136 3.447 -7.688 1.00 97.56 99 LEU A O 1
ATOM 822 N N . PHE A 1 100 ? 0.289 5.430 -7.062 1.00 97.44 100 PHE A N 1
ATOM 823 C CA . PHE A 1 100 ? -0.929 4.887 -6.463 1.00 97.44 100 PHE A CA 1
ATOM 824 C C . PHE A 1 100 ? -1.785 4.125 -7.492 1.00 97.44 100 PHE A C 1
ATOM 826 O O . PHE A 1 100 ? -2.221 3.001 -7.233 1.00 97.44 100 PHE A O 1
ATOM 833 N N . ASP A 1 101 ? -1.958 4.684 -8.694 1.00 97.69 101 ASP A N 1
ATOM 834 C CA . ASP A 1 101 ? -2.687 4.035 -9.789 1.00 97.69 101 ASP A CA 1
ATOM 835 C C . ASP A 1 101 ? -1.990 2.736 -10.246 1.00 97.69 101 ASP A C 1
ATOM 837 O O . ASP A 1 101 ? -2.662 1.760 -10.596 1.00 97.69 101 ASP A O 1
ATOM 841 N N . ARG A 1 102 ? -0.648 2.687 -10.200 1.00 98.00 102 ARG A N 1
ATOM 842 C CA . ARG A 1 102 ? 0.143 1.476 -10.492 1.00 98.00 102 ARG A CA 1
ATOM 843 C C . ARG A 1 102 ? 0.008 0.399 -9.415 1.00 98.00 102 ARG A C 1
ATOM 845 O O . ARG A 1 102 ? 0.001 -0.778 -9.769 1.00 98.00 102 ARG A O 1
ATOM 852 N N . ILE A 1 103 ? -0.141 0.768 -8.141 1.00 97.56 103 ILE A N 1
ATOM 853 C CA . ILE A 1 103 ? -0.422 -0.189 -7.055 1.00 97.56 103 ILE A CA 1
ATOM 854 C C . ILE A 1 103 ? -1.822 -0.780 -7.211 1.00 97.56 103 ILE A C 1
ATOM 856 O O . ILE A 1 103 ? -1.985 -1.995 -7.119 1.00 97.56 103 ILE A O 1
ATOM 860 N N . CYS A 1 104 ? -2.821 0.055 -7.518 1.00 97.31 104 CYS A N 1
ATOM 861 C CA . CYS A 1 104 ? -4.174 -0.423 -7.807 1.00 97.31 104 CYS A CA 1
ATOM 862 C C . CYS A 1 104 ? -4.166 -1.416 -8.975 1.00 97.31 104 CYS A C 1
ATOM 864 O O . CYS A 1 104 ? -4.748 -2.492 -8.873 1.00 97.31 104 CYS A O 1
ATOM 866 N N . LEU A 1 105 ? -3.444 -1.091 -10.054 1.00 97.19 105 LEU A N 1
ATOM 867 C CA . LEU A 1 105 ? -3.251 -2.006 -11.178 1.00 97.19 105 LEU A CA 1
ATOM 868 C C . LEU A 1 105 ? -2.599 -3.325 -10.738 1.00 97.19 105 LEU A C 1
ATOM 870 O O . LEU A 1 105 ? -3.020 -4.385 -11.191 1.00 97.19 105 LEU A O 1
ATOM 874 N N . GLU A 1 106 ? -1.596 -3.287 -9.859 1.00 96.50 106 GLU A N 1
ATOM 875 C CA . GLU A 1 106 ? -0.933 -4.503 -9.378 1.00 96.50 106 GLU A CA 1
ATOM 876 C C . GLU A 1 106 ? -1.893 -5.414 -8.611 1.00 96.50 106 GLU A C 1
ATOM 878 O O . GLU A 1 106 ? -1.959 -6.611 -8.885 1.00 96.50 106 GLU A O 1
ATOM 883 N N . LEU A 1 107 ? -2.703 -4.852 -7.714 1.00 95.50 107 LEU A N 1
ATOM 884 C CA . LEU A 1 107 ? -3.706 -5.613 -6.968 1.00 95.50 107 LEU A CA 1
ATOM 885 C C . LEU A 1 107 ? -4.818 -6.148 -7.881 1.00 95.50 107 LEU A C 1
ATOM 887 O O . LEU A 1 107 ? -5.254 -7.287 -7.725 1.00 95.50 107 LEU A O 1
ATOM 891 N N . GLU A 1 108 ? -5.236 -5.387 -8.892 1.00 96.06 108 GLU A N 1
ATOM 892 C CA . GLU A 1 108 ? -6.169 -5.874 -9.915 1.00 96.06 108 GLU A CA 1
ATOM 893 C C . GLU A 1 108 ? -5.588 -7.045 -10.716 1.00 96.06 108 GLU A C 1
ATOM 895 O O . GLU A 1 108 ? -6.318 -7.976 -11.072 1.00 96.06 108 GLU A O 1
ATOM 900 N N . ARG A 1 109 ? -4.278 -7.021 -10.999 1.00 94.94 109 ARG A N 1
ATOM 901 C CA . ARG A 1 109 ? -3.580 -8.149 -11.625 1.00 94.94 109 ARG A CA 1
ATOM 902 C C . ARG A 1 109 ? -3.602 -9.357 -10.694 1.00 94.94 109 ARG A C 1
ATOM 904 O O . ARG A 1 109 ? -3.976 -10.422 -11.163 1.00 94.94 109 ARG A O 1
ATOM 911 N N . VAL A 1 110 ? -3.335 -9.197 -9.393 1.00 93.44 110 VAL A N 1
ATOM 912 C CA . VAL A 1 110 ? -3.443 -10.285 -8.392 1.00 93.44 110 VAL A CA 1
ATOM 913 C C . VAL A 1 110 ? -4.836 -10.922 -8.370 1.00 93.44 110 VAL A C 1
ATOM 915 O O . VAL A 1 110 ? -4.950 -12.139 -8.247 1.00 93.44 110 VAL A O 1
ATOM 918 N N . VAL A 1 111 ? -5.900 -10.125 -8.502 1.00 92.81 111 VAL A N 1
ATOM 919 C CA . VAL A 1 111 ? -7.284 -10.636 -8.536 1.00 92.81 111 VAL A CA 1
ATOM 920 C C . VAL A 1 111 ? -7.554 -11.473 -9.792 1.00 92.81 111 VAL A C 1
ATOM 922 O O . VAL A 1 111 ? -8.290 -12.455 -9.728 1.00 92.81 111 VAL A O 1
ATOM 925 N N . LYS A 1 112 ? -6.987 -11.086 -10.941 1.00 92.44 112 LYS A N 1
ATOM 926 C CA . LYS A 1 112 ? -7.254 -11.720 -12.246 1.00 92.44 112 LYS A CA 1
ATOM 927 C C . LYS A 1 112 ? -6.298 -12.862 -12.587 1.00 92.44 112 LYS A C 1
ATOM 929 O O . LYS A 1 112 ? -6.612 -13.668 -13.461 1.00 92.44 112 LYS A O 1
ATOM 934 N N . TYR A 1 113 ? -5.117 -12.887 -11.980 1.00 90.44 113 TYR A N 1
ATOM 935 C CA . TYR A 1 113 ? -4.043 -13.791 -12.362 1.00 90.44 113 TYR A CA 1
ATOM 936 C C . TYR A 1 113 ? -4.359 -15.232 -11.958 1.00 90.44 113 TYR A C 1
ATOM 938 O O . TYR A 1 113 ? -4.776 -15.499 -10.835 1.00 90.44 113 TYR A O 1
ATOM 946 N N . GLN A 1 114 ? -4.173 -16.153 -12.904 1.00 80.81 114 GLN A N 1
ATOM 947 C CA . GLN A 1 114 ? -4.474 -17.581 -12.743 1.00 80.81 114 GLN A CA 1
ATOM 948 C C . GLN A 1 114 ? -3.209 -18.451 -12.642 1.00 80.81 114 GLN A C 1
ATOM 950 O O . GLN A 1 114 ? -3.326 -19.662 -12.478 1.00 80.81 114 GLN A O 1
ATOM 955 N N . GLY A 1 115 ? -2.019 -17.855 -12.782 1.00 79.38 115 GLY A N 1
ATOM 956 C CA . GLY A 1 115 ? -0.732 -18.542 -12.651 1.00 79.38 115 GLY A CA 1
ATOM 957 C C . GLY A 1 115 ? -0.210 -18.562 -11.212 1.00 79.38 115 GLY A C 1
ATOM 958 O O . GLY A 1 115 ? -0.890 -18.120 -10.284 1.00 79.38 115 GLY A O 1
ATOM 959 N N . ASN A 1 116 ? 1.022 -19.040 -11.039 1.00 76.69 116 ASN A N 1
ATOM 960 C CA . ASN A 1 116 ? 1.684 -19.050 -9.738 1.00 76.69 116 ASN A CA 1
ATOM 961 C C . ASN A 1 116 ? 2.142 -17.634 -9.375 1.00 76.69 116 ASN A C 1
ATOM 963 O O . ASN A 1 116 ? 2.791 -16.959 -10.169 1.00 76.69 116 ASN A O 1
ATOM 967 N N . LEU A 1 117 ? 1.805 -17.180 -8.172 1.00 79.00 117 LEU A N 1
ATOM 968 C CA . LEU A 1 117 ? 2.364 -15.950 -7.621 1.00 79.00 117 LEU A CA 1
ATOM 969 C C . LEU A 1 117 ? 3.797 -16.213 -7.129 1.00 79.00 117 LEU A C 1
ATOM 971 O O . LEU A 1 117 ? 4.151 -17.353 -6.832 1.00 79.00 117 LEU A O 1
ATOM 975 N N . LEU A 1 118 ? 4.603 -15.149 -7.021 1.00 76.94 118 LEU A N 1
ATOM 976 C CA . LEU A 1 118 ? 5.967 -15.194 -6.465 1.00 76.94 118 LEU A CA 1
ATOM 977 C C . LEU A 1 118 ? 6.954 -16.086 -7.251 1.00 76.94 118 LEU A C 1
ATOM 979 O O . LEU A 1 118 ? 7.784 -16.779 -6.660 1.00 76.94 118 LEU A O 1
ATOM 983 N N . GLU A 1 119 ? 6.874 -16.055 -8.588 1.00 66.31 119 GLU A N 1
ATOM 984 C CA . GLU A 1 119 ? 7.670 -16.895 -9.506 1.00 66.31 119 GLU A CA 1
ATOM 985 C C . GLU A 1 119 ? 9.198 -16.795 -9.315 1.00 66.31 119 GLU A C 1
ATOM 987 O O . GLU A 1 119 ? 9.920 -17.708 -9.710 1.00 66.31 119 GLU A O 1
ATOM 992 N N . ASP A 1 120 ? 9.699 -15.715 -8.709 1.00 66.69 120 ASP A N 1
ATOM 993 C CA . ASP A 1 120 ? 11.122 -15.420 -8.507 1.00 66.69 120 ASP A CA 1
ATOM 994 C C . ASP A 1 120 ? 11.648 -15.768 -7.104 1.00 66.69 120 ASP A C 1
ATOM 996 O O . ASP A 1 120 ? 12.794 -15.459 -6.768 1.00 66.69 120 ASP A O 1
ATOM 1000 N N . THR A 1 121 ? 10.829 -16.414 -6.270 1.00 61.06 121 THR A N 1
ATOM 1001 C CA . THR A 1 121 ? 11.193 -16.743 -4.888 1.00 61.06 121 THR A CA 1
ATOM 1002 C C . THR A 1 121 ? 11.591 -18.213 -4.760 1.00 61.06 121 THR A C 1
ATOM 1004 O O . THR A 1 121 ? 10.763 -19.121 -4.730 1.00 61.06 121 THR A O 1
ATOM 1007 N N . GLU A 1 122 ? 12.896 -18.479 -4.674 1.00 54.16 122 GLU A N 1
ATOM 1008 C CA . GLU A 1 122 ? 13.382 -19.820 -4.343 1.00 54.16 122 GLU A CA 1
ATOM 1009 C C . GLU A 1 122 ? 13.115 -20.106 -2.858 1.00 54.16 122 GLU A C 1
ATOM 1011 O O . GLU A 1 122 ? 13.715 -19.507 -1.962 1.00 54.16 122 GLU A O 1
ATOM 1016 N N . CYS A 1 123 ? 12.202 -21.035 -2.571 1.00 51.19 123 CYS A N 1
ATOM 1017 C CA . CYS A 1 123 ? 11.987 -21.510 -1.210 1.00 51.19 123 CYS A CA 1
ATOM 1018 C C . CYS A 1 123 ? 13.235 -22.274 -0.743 1.00 51.19 123 CYS A C 1
ATOM 1020 O O . CYS A 1 123 ? 13.494 -23.386 -1.199 1.00 51.19 123 CYS A O 1
ATOM 1022 N N . CYS A 1 124 ? 14.000 -21.711 0.201 1.00 58.38 124 CYS A N 1
ATOM 1023 C CA . CYS A 1 124 ? 15.230 -22.330 0.721 1.00 58.38 124 CYS A CA 1
ATOM 1024 C C . CYS A 1 124 ? 15.027 -23.641 1.521 1.00 58.38 124 CYS A C 1
ATOM 1026 O O . CYS A 1 124 ? 15.978 -24.158 2.110 1.00 58.38 124 CYS A O 1
ATOM 1028 N N . GLY A 1 125 ? 13.807 -24.195 1.551 1.00 53.72 125 GLY A N 1
ATOM 1029 C CA . GLY A 1 125 ? 13.512 -25.521 2.100 1.00 53.72 125 GLY A CA 1
ATOM 1030 C C . GLY A 1 125 ? 13.607 -25.640 3.625 1.00 53.72 125 GLY A C 1
ATOM 1031 O O . GLY A 1 125 ? 13.802 -26.745 4.126 1.00 53.72 125 GLY A O 1
ATOM 1032 N N . ARG A 1 126 ? 13.503 -24.535 4.379 1.00 51.97 126 ARG A N 1
ATOM 1033 C CA . ARG A 1 126 ? 13.561 -24.532 5.854 1.00 51.97 126 ARG A CA 1
ATOM 1034 C C . ARG A 1 126 ? 12.311 -23.907 6.467 1.00 51.97 126 ARG A C 1
ATOM 1036 O O . ARG A 1 126 ? 11.932 -22.807 6.087 1.00 51.97 126 ARG A O 1
ATOM 1043 N N . GLU A 1 127 ? 11.737 -24.559 7.473 1.00 43.56 127 GLU A N 1
ATOM 1044 C CA . GLU A 1 127 ? 10.727 -23.972 8.363 1.00 43.56 127 GLU A CA 1
ATOM 1045 C C . GLU A 1 127 ? 11.406 -23.424 9.637 1.00 43.56 127 GLU A C 1
ATOM 1047 O O . GLU A 1 127 ? 12.260 -24.123 10.193 1.00 43.56 127 GLU A O 1
ATOM 1052 N N . PRO A 1 128 ? 11.062 -22.220 10.144 1.00 49.19 128 PRO A N 1
ATOM 1053 C CA . PRO A 1 128 ? 10.242 -21.157 9.558 1.00 49.19 128 PRO A CA 1
ATOM 1054 C C . PRO A 1 128 ? 11.126 -20.130 8.818 1.00 49.19 128 PRO A C 1
ATOM 1056 O O . PRO A 1 128 ? 11.956 -19.453 9.424 1.00 49.19 128 PRO A O 1
ATOM 1059 N N . CYS A 1 129 ? 10.975 -19.992 7.501 1.00 49.41 129 CYS A N 1
ATOM 1060 C CA . CYS A 1 129 ? 11.718 -19.011 6.704 1.00 49.41 129 CYS A CA 1
ATOM 1061 C C . CYS A 1 129 ? 10.910 -17.723 6.460 1.00 49.41 129 CYS A C 1
ATOM 1063 O O . CYS A 1 129 ? 9.727 -17.778 6.134 1.00 49.41 129 CYS A O 1
ATOM 1065 N N . ILE A 1 130 ? 11.570 -16.563 6.528 1.00 50.69 130 ILE A N 1
ATOM 1066 C CA . ILE A 1 130 ? 10.998 -15.225 6.269 1.00 50.69 130 ILE A CA 1
ATOM 1067 C C . ILE A 1 130 ? 10.979 -14.932 4.750 1.00 50.69 130 ILE A C 1
ATOM 1069 O O . ILE A 1 130 ? 11.340 -13.843 4.308 1.00 50.69 130 ILE A O 1
ATOM 1073 N N . HIS A 1 131 ? 10.657 -15.917 3.906 1.00 61.16 131 HIS A N 1
ATOM 1074 C CA . HIS A 1 131 ? 10.526 -15.647 2.469 1.00 61.16 131 HIS A CA 1
ATOM 1075 C C . HIS A 1 131 ? 9.288 -14.789 2.194 1.00 61.16 131 HIS A C 1
ATOM 1077 O O . HIS A 1 131 ? 8.362 -14.726 3.006 1.00 61.16 131 HIS A O 1
ATOM 1083 N N . ALA A 1 132 ? 9.282 -14.137 1.032 1.00 67.69 132 ALA A N 1
ATOM 1084 C CA . ALA A 1 132 ? 8.114 -13.449 0.506 1.00 67.69 132 ALA A CA 1
ATOM 1085 C C . ALA A 1 132 ? 6.913 -14.409 0.499 1.00 67.69 132 ALA A C 1
ATOM 1087 O O . ALA A 1 132 ? 6.969 -15.489 -0.084 1.00 67.69 132 ALA A O 1
ATOM 1088 N N . THR A 1 133 ? 5.850 -14.031 1.201 1.00 80.88 133 THR A N 1
ATOM 1089 C CA . THR A 1 133 ? 4.554 -14.719 1.175 1.00 80.88 133 THR A CA 1
ATOM 1090 C C . THR A 1 133 ? 3.576 -13.855 0.397 1.00 80.88 133 THR A C 1
ATOM 1092 O O . THR A 1 133 ? 3.744 -12.636 0.357 1.00 80.88 133 THR A O 1
ATOM 1095 N N . GLU A 1 134 ? 2.542 -14.451 -0.202 1.00 84.12 134 GLU A N 1
ATOM 1096 C CA . GLU A 1 134 ? 1.540 -13.673 -0.945 1.00 84.12 134 GLU A CA 1
ATOM 1097 C C . GLU A 1 134 ? 0.936 -12.585 -0.052 1.00 84.12 134 GLU A C 1
ATOM 1099 O O . GLU A 1 134 ? 0.904 -11.414 -0.425 1.00 84.12 134 GLU A O 1
ATOM 1104 N N . ASP A 1 135 ? 0.548 -12.964 1.168 1.00 84.44 135 ASP A N 1
ATOM 1105 C CA . ASP A 1 135 ? 0.003 -12.045 2.164 1.00 84.44 135 ASP A CA 1
ATOM 1106 C C . ASP A 1 135 ? 1.013 -10.964 2.562 1.00 84.44 135 ASP A C 1
ATOM 1108 O O . ASP A 1 135 ? 0.643 -9.797 2.662 1.00 84.44 135 ASP A O 1
ATOM 1112 N N . GLY A 1 136 ? 2.288 -11.319 2.747 1.00 86.38 136 GLY A N 1
ATOM 1113 C CA . GLY A 1 136 ? 3.342 -10.370 3.105 1.00 86.38 136 GLY A CA 1
ATOM 1114 C C . GLY A 1 136 ? 3.645 -9.359 1.995 1.00 86.38 136 GLY A C 1
ATOM 1115 O O . GLY A 1 136 ? 3.814 -8.171 2.268 1.00 86.38 136 GLY A O 1
ATOM 1116 N N . GLU A 1 137 ? 3.675 -9.786 0.731 1.00 89.25 137 GLU A N 1
ATOM 1117 C CA . GLU A 1 137 ? 3.878 -8.872 -0.399 1.00 89.25 137 GLU A CA 1
ATOM 1118 C C . GLU A 1 137 ? 2.652 -7.978 -0.634 1.00 89.25 137 GLU A C 1
ATOM 1120 O O . GLU A 1 137 ? 2.797 -6.774 -0.862 1.00 89.25 137 GLU A O 1
ATOM 1125 N N . ILE A 1 138 ? 1.438 -8.518 -0.487 1.00 92.00 138 ILE A N 1
ATOM 1126 C CA . ILE A 1 138 ? 0.200 -7.726 -0.519 1.00 92.00 138 ILE A CA 1
ATOM 1127 C C . ILE A 1 138 ? 0.192 -6.694 0.611 1.00 92.00 138 ILE A C 1
ATOM 1129 O O . ILE A 1 138 ? -0.103 -5.522 0.372 1.00 92.00 138 ILE A O 1
ATOM 1133 N N . GLN A 1 139 ? 0.545 -7.100 1.831 1.00 91.12 139 GLN A N 1
ATOM 1134 C CA . GLN A 1 139 ? 0.642 -6.216 2.989 1.00 91.12 139 GLN A CA 1
ATOM 1135 C C . GLN A 1 139 ? 1.617 -5.063 2.713 1.00 91.12 139 GLN A C 1
ATOM 1137 O O . GLN A 1 139 ? 1.291 -3.905 2.979 1.00 91.12 139 GLN A O 1
ATOM 1142 N N . LYS A 1 140 ? 2.784 -5.334 2.107 1.00 90.69 140 LYS A N 1
ATOM 1143 C CA . LYS A 1 140 ? 3.723 -4.278 1.689 1.00 90.69 140 LYS A CA 1
ATOM 1144 C C . LYS A 1 140 ? 3.087 -3.301 0.700 1.00 90.69 140 LYS A C 1
ATOM 1146 O O . LYS A 1 140 ? 3.234 -2.097 0.900 1.00 90.69 140 LYS A O 1
ATOM 1151 N N . LEU A 1 141 ? 2.375 -3.782 -0.322 1.00 94.06 141 LEU A N 1
ATOM 1152 C CA . LEU A 1 141 ? 1.698 -2.911 -1.292 1.00 94.06 141 LEU A CA 1
ATOM 1153 C C . LEU A 1 141 ? 0.609 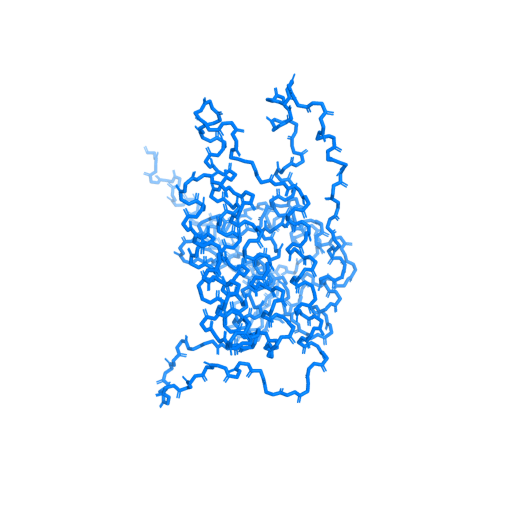-2.046 -0.645 1.00 94.06 141 LEU A C 1
ATOM 1155 O O . LEU A 1 141 ? 0.522 -0.856 -0.945 1.00 94.06 141 LEU A O 1
ATOM 1159 N N . VAL A 1 142 ? -0.188 -2.621 0.261 1.00 93.62 142 VAL A N 1
ATOM 1160 C CA . VAL A 1 142 ? -1.222 -1.889 1.010 1.00 93.62 142 VAL A CA 1
ATOM 1161 C C . VAL A 1 142 ? -0.595 -0.782 1.853 1.00 93.62 142 VAL A C 1
ATOM 1163 O O . VAL A 1 142 ? -1.048 0.359 1.794 1.00 93.62 142 VAL A O 1
ATOM 1166 N N . ILE A 1 143 ? 0.482 -1.084 2.578 1.00 90.94 143 ILE A N 1
ATOM 1167 C CA . ILE A 1 143 ? 1.193 -0.097 3.399 1.00 90.94 143 ILE A CA 1
ATOM 1168 C C . ILE A 1 143 ? 1.752 1.030 2.529 1.00 90.94 143 ILE A C 1
ATOM 1170 O O . ILE A 1 143 ? 1.565 2.205 2.849 1.00 90.94 143 ILE A O 1
ATOM 1174 N N . VAL A 1 144 ? 2.367 0.695 1.389 1.00 93.19 144 VAL A N 1
ATOM 1175 C CA . VAL A 1 144 ? 2.834 1.712 0.444 1.00 93.19 144 VAL A CA 1
ATOM 1176 C C . VAL A 1 144 ? 1.668 2.589 -0.024 1.00 93.19 144 VAL A C 1
ATOM 1178 O O . VAL A 1 144 ? 1.791 3.811 0.006 1.00 93.19 144 VAL A O 1
ATOM 1181 N N . ALA A 1 145 ? 0.520 2.014 -0.391 1.00 94.88 145 ALA A N 1
ATOM 1182 C CA . ALA A 1 145 ? -0.647 2.791 -0.810 1.00 94.88 145 ALA A CA 1
ATOM 1183 C C . ALA A 1 145 ? -1.140 3.753 0.287 1.00 94.88 145 ALA A C 1
ATOM 1185 O O . ALA A 1 145 ? -1.394 4.923 0.002 1.00 94.88 145 ALA A O 1
ATOM 1186 N N . VAL A 1 146 ? -1.213 3.298 1.542 1.00 92.75 146 VAL A N 1
ATOM 1187 C CA . VAL A 1 146 ? -1.589 4.135 2.696 1.00 92.75 146 VAL A CA 1
ATOM 1188 C C . VAL A 1 146 ? -0.595 5.283 2.897 1.00 92.75 146 VAL A C 1
ATOM 1190 O O . VAL A 1 146 ? -1.002 6.427 3.117 1.00 92.75 146 VAL A O 1
ATOM 1193 N N . HIS A 1 147 ? 0.707 5.017 2.763 1.00 90.88 147 HIS A N 1
ATOM 1194 C CA . HIS A 1 147 ? 1.740 6.050 2.840 1.00 90.88 147 HIS A CA 1
ATOM 1195 C C . HIS A 1 147 ? 1.604 7.085 1.715 1.00 90.88 147 HIS A C 1
ATOM 1197 O O . HIS A 1 147 ? 1.777 8.275 1.970 1.00 90.88 147 HIS A O 1
ATOM 1203 N N . LEU A 1 148 ? 1.234 6.679 0.497 1.00 92.88 148 LEU A N 1
ATOM 1204 C CA . LEU A 1 148 ? 0.993 7.614 -0.608 1.00 92.88 148 LEU A CA 1
ATOM 1205 C C . LEU A 1 148 ? -0.220 8.521 -0.361 1.00 92.88 148 LEU A C 1
ATOM 1207 O O . LEU A 1 148 ? -0.157 9.706 -0.685 1.00 92.88 148 LEU A O 1
ATOM 1211 N N . VAL A 1 149 ? -1.283 8.014 0.274 1.00 92.31 149 VAL A N 1
ATOM 1212 C CA . VAL A 1 149 ? -2.419 8.853 0.706 1.00 92.31 149 VAL A CA 1
ATOM 1213 C C . VAL A 1 149 ? -1.991 9.835 1.802 1.00 92.31 149 VAL A C 1
ATOM 1215 O O . VAL A 1 149 ? -2.367 11.001 1.783 1.00 92.31 149 VAL A O 1
ATOM 1218 N N . ASN A 1 150 ? -1.129 9.420 2.730 1.00 89.25 1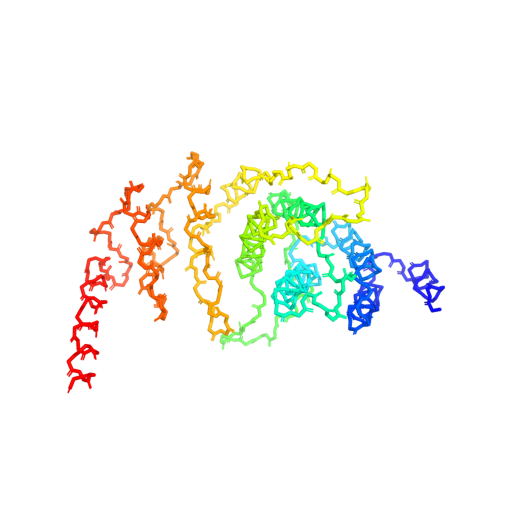50 ASN A N 1
ATOM 1219 C CA . ASN A 1 150 ? -0.554 10.345 3.713 1.00 89.25 150 ASN A CA 1
ATOM 1220 C C . ASN A 1 150 ? 0.340 11.412 3.062 1.00 89.25 150 ASN A C 1
ATOM 1222 O O . ASN A 1 150 ? 0.360 12.559 3.503 1.00 89.25 150 ASN A O 1
ATOM 1226 N N . ILE A 1 151 ? 1.078 11.048 2.012 1.00 88.38 151 ILE A N 1
ATOM 1227 C CA . ILE A 1 151 ? 1.907 11.981 1.252 1.00 88.38 151 ILE A CA 1
ATOM 1228 C C . ILE A 1 151 ? 1.037 13.007 0.518 1.00 88.38 151 ILE A C 1
ATOM 1230 O O . ILE A 1 151 ? 1.332 14.194 0.617 1.00 88.38 151 ILE A O 1
ATOM 1234 N N . ILE A 1 152 ? -0.031 12.590 -0.173 1.00 88.44 152 ILE A N 1
ATOM 1235 C CA . ILE A 1 152 ? -0.886 13.534 -0.911 1.00 88.44 152 ILE A CA 1
ATOM 1236 C C . ILE A 1 152 ? -1.562 14.537 0.035 1.00 88.44 152 ILE A C 1
ATOM 1238 O O . ILE A 1 152 ? -1.576 15.730 -0.249 1.00 88.44 152 ILE A O 1
ATOM 1242 N N . ASP A 1 153 ? -2.014 14.070 1.204 1.00 85.00 153 ASP A N 1
ATOM 1243 C CA . ASP A 1 153 ? -2.577 14.914 2.263 1.00 85.00 153 ASP A CA 1
ATOM 1244 C C . ASP A 1 153 ? -1.546 15.944 2.758 1.00 85.00 153 ASP A C 1
ATOM 1246 O O . ASP A 1 153 ? -1.842 17.134 2.839 1.00 85.00 153 ASP A O 1
ATOM 1250 N N . ARG A 1 154 ? -0.290 15.525 2.988 1.00 81.81 154 ARG A N 1
ATOM 1251 C CA . ARG A 1 154 ? 0.807 16.439 3.362 1.00 81.81 154 ARG A CA 1
ATOM 1252 C C . ARG A 1 154 ? 1.117 17.473 2.273 1.00 81.81 154 ARG A C 1
ATOM 1254 O O . ARG A 1 154 ? 1.354 18.627 2.617 1.00 81.81 154 ARG A O 1
ATOM 1261 N N . LEU A 1 155 ? 1.124 17.074 0.998 1.00 80.25 155 LEU A N 1
ATOM 1262 C CA . LEU A 1 155 ? 1.409 17.968 -0.133 1.00 80.25 155 LEU A CA 1
ATOM 1263 C C . LEU A 1 155 ? 0.316 19.027 -0.341 1.00 80.25 155 LEU A C 1
ATOM 1265 O O . LEU A 1 155 ? 0.622 20.104 -0.839 1.00 80.25 155 LEU A O 1
ATOM 1269 N N . SER A 1 156 ? -0.922 18.739 0.070 1.00 75.62 156 SER A N 1
ATOM 1270 C CA . SER A 1 156 ? -2.062 19.664 -0.019 1.00 75.62 156 SER A CA 1
ATOM 1271 C C . SER A 1 156 ? -2.104 20.748 1.075 1.00 75.62 156 SER A C 1
ATOM 1273 O O . SER A 1 156 ? -3.014 21.573 1.095 1.00 75.62 156 SER A O 1
ATOM 1275 N N . LEU A 1 157 ? -1.149 20.763 2.018 1.00 69.44 157 LEU A N 1
ATOM 1276 C CA . LEU A 1 157 ? -1.146 21.730 3.119 1.00 69.44 157 LEU A CA 1
ATOM 1277 C C . LEU A 1 157 ? -0.584 23.106 2.686 1.00 69.44 157 LEU A C 1
ATOM 1279 O O . LEU A 1 157 ? 0.525 23.164 2.146 1.00 69.44 157 LEU A O 1
ATOM 1283 N N . PRO A 1 158 ? -1.242 24.231 3.051 1.00 55.38 158 PRO A N 1
ATOM 1284 C CA . PRO A 1 158 ? -0.851 25.588 2.630 1.00 55.38 158 PRO A CA 1
ATOM 1285 C C . PRO A 1 158 ? 0.581 26.008 3.004 1.00 55.38 158 PRO A C 1
ATOM 1287 O O . PRO A 1 158 ? 1.177 26.880 2.375 1.00 55.38 158 PRO A O 1
ATOM 1290 N N . SER A 1 159 ? 1.181 25.390 4.028 1.00 52.41 159 SER A N 1
ATOM 1291 C CA . SER A 1 159 ? 2.565 25.669 4.434 1.00 52.41 159 SER A CA 1
ATOM 1292 C C . SER A 1 159 ? 3.604 25.288 3.372 1.00 52.41 159 SER A C 1
ATOM 1294 O O . SER A 1 159 ? 4.708 25.822 3.410 1.00 52.41 159 SER A O 1
ATOM 1296 N N . MET A 1 160 ? 3.271 24.388 2.437 1.00 52.19 160 MET A N 1
ATOM 1297 C CA . MET A 1 160 ? 4.133 24.031 1.300 1.00 52.19 160 MET A CA 1
ATOM 1298 C C . MET A 1 160 ? 3.920 24.930 0.071 1.00 52.19 160 MET A C 1
ATOM 1300 O O . MET A 1 160 ? 4.770 24.958 -0.819 1.00 52.19 160 MET A O 1
ATOM 1304 N N . GLU A 1 161 ? 2.813 25.673 0.018 1.00 47.84 161 GLU A N 1
ATOM 1305 C CA . GLU A 1 161 ? 2.483 26.592 -1.079 1.00 47.84 161 GLU A CA 1
ATOM 1306 C C . GLU A 1 161 ? 3.142 27.966 -0.888 1.00 47.84 161 GLU A C 1
ATOM 1308 O O . GLU A 1 161 ? 3.569 28.590 -1.854 1.00 47.84 161 GLU A O 1
ATOM 1313 N N . ASN A 1 162 ? 3.330 28.411 0.358 1.00 42.72 162 ASN A N 1
ATOM 1314 C CA . ASN A 1 162 ? 3.872 29.744 0.665 1.00 42.72 162 ASN A CA 1
ATOM 1315 C C . ASN A 1 162 ? 5.365 29.939 0.321 1.00 42.72 162 ASN A C 1
ATOM 1317 O O . ASN A 1 162 ? 5.853 31.065 0.358 1.00 42.72 162 ASN A O 1
ATOM 1321 N N . SER A 1 163 ? 6.108 28.883 -0.033 1.00 48.12 163 SER A N 1
ATOM 1322 C CA . SER A 1 163 ? 7.461 29.009 -0.607 1.00 48.12 163 SER A CA 1
ATOM 1323 C C . SER A 1 163 ? 7.463 29.111 -2.141 1.00 48.12 163 SER A C 1
ATOM 1325 O O . SER A 1 163 ? 8.531 29.218 -2.741 1.00 48.12 163 SER A O 1
ATOM 1327 N N . ALA A 1 164 ? 6.293 29.035 -2.784 1.00 49.03 164 ALA A N 1
ATOM 1328 C CA . ALA A 1 164 ? 6.128 28.871 -4.229 1.00 49.03 164 ALA A CA 1
ATOM 1329 C C . ALA A 1 164 ? 5.862 30.183 -4.993 1.00 49.03 164 ALA A C 1
ATOM 1331 O O . ALA A 1 164 ? 5.295 30.153 -6.080 1.00 49.03 164 ALA A O 1
ATOM 1332 N N . GLU A 1 165 ? 6.293 31.340 -4.488 1.00 42.38 165 GLU A N 1
ATOM 1333 C CA . GLU A 1 165 ? 6.037 32.631 -5.153 1.00 42.38 165 GLU A CA 1
ATOM 1334 C C . GLU A 1 165 ? 6.841 32.881 -6.454 1.00 42.38 165 GLU A C 1
ATOM 1336 O O . GLU A 1 165 ? 6.891 34.021 -6.914 1.00 42.38 165 GLU A O 1
ATOM 1341 N N . LYS A 1 166 ? 7.487 31.883 -7.088 1.00 44.84 166 LYS A N 1
ATOM 1342 C CA . LYS A 1 166 ? 8.322 32.140 -8.289 1.00 44.84 166 LYS A CA 1
ATOM 1343 C C . LYS A 1 166 ? 8.280 31.162 -9.468 1.00 44.84 166 LYS A C 1
ATOM 1345 O O . LYS A 1 166 ? 9.044 31.389 -10.397 1.00 44.84 166 LYS A O 1
ATOM 1350 N N . ASP A 1 167 ? 7.385 30.175 -9.517 1.00 43.53 167 ASP A N 1
ATOM 1351 C CA . ASP A 1 167 ? 7.232 29.336 -10.722 1.00 43.53 167 ASP A CA 1
ATOM 1352 C C . ASP A 1 167 ? 5.778 29.354 -11.225 1.00 43.53 167 ASP A C 1
ATOM 1354 O O . ASP A 1 167 ? 4.915 28.643 -10.712 1.00 43.53 167 ASP A O 1
ATOM 1358 N N . GLU A 1 168 ? 5.515 30.169 -12.254 1.00 42.53 168 GLU A N 1
ATOM 1359 C CA . GLU A 1 168 ? 4.200 30.381 -12.895 1.00 42.53 168 GLU A CA 1
ATOM 1360 C C . GLU A 1 168 ? 3.623 29.136 -13.620 1.00 42.53 168 GLU A C 1
ATOM 1362 O O . GLU A 1 168 ? 2.490 29.178 -14.093 1.00 42.53 168 GLU A O 1
ATOM 1367 N N . ASP A 1 169 ? 4.335 28.002 -13.656 1.00 42.19 169 ASP A N 1
ATOM 1368 C CA . ASP A 1 169 ? 3.963 26.814 -14.449 1.00 42.19 169 ASP A CA 1
ATOM 1369 C C . ASP A 1 169 ? 3.368 25.633 -13.647 1.00 42.19 169 ASP A C 1
ATOM 1371 O O . ASP A 1 169 ? 3.032 24.597 -14.228 1.00 42.19 169 ASP A O 1
ATOM 1375 N N . LEU A 1 170 ? 3.220 25.730 -12.319 1.00 47.75 170 LEU A N 1
ATOM 1376 C CA . LEU A 1 170 ? 2.867 24.576 -11.467 1.00 47.75 170 LEU A CA 1
ATOM 1377 C C . LEU A 1 170 ? 1.659 24.812 -10.553 1.00 47.75 170 LEU A C 1
ATOM 1379 O O . LEU A 1 170 ? 1.673 24.435 -9.381 1.00 47.75 170 LEU A O 1
ATOM 1383 N N . ALA A 1 171 ? 0.569 25.346 -11.104 1.00 46.09 171 ALA A N 1
ATOM 1384 C CA . ALA A 1 171 ? -0.755 25.149 -10.514 1.00 46.09 171 ALA A CA 1
ATOM 1385 C C . ALA A 1 171 ? -1.162 23.665 -10.664 1.00 46.09 171 ALA A C 1
ATOM 1387 O O . ALA A 1 171 ? -1.981 23.303 -11.514 1.00 46.09 171 ALA A O 1
ATOM 1388 N N . GLU A 1 172 ? -0.533 22.771 -9.891 1.00 58.41 172 GLU A N 1
ATOM 1389 C CA . GLU A 1 172 ? -0.980 21.385 -9.770 1.00 58.41 172 GLU A CA 1
ATOM 1390 C C . GLU A 1 172 ? -2.378 21.411 -9.139 1.00 58.41 172 GLU A C 1
ATOM 1392 O O . GLU A 1 172 ? -2.534 21.679 -7.954 1.00 58.41 172 GLU A O 1
ATOM 1397 N N . LYS A 1 173 ? -3.410 21.184 -9.962 1.00 58.72 173 LYS A N 1
ATOM 1398 C CA . LYS A 1 173 ? -4.795 20.994 -9.507 1.00 58.72 173 LYS A CA 1
ATOM 1399 C C . LYS A 1 173 ? -4.834 19.949 -8.397 1.00 58.72 173 LYS A C 1
ATOM 1401 O O . LYS A 1 173 ? -4.138 18.945 -8.530 1.00 58.72 173 LYS A O 1
ATOM 1406 N N . ASP A 1 174 ? -5.716 20.133 -7.414 1.00 65.88 174 ASP A N 1
ATOM 1407 C CA . ASP A 1 174 ? -6.007 19.158 -6.357 1.00 65.88 174 ASP A CA 1
ATOM 1408 C C . ASP A 1 174 ? -6.064 17.728 -6.910 1.00 65.88 174 ASP A C 1
ATOM 1410 O O . ASP A 1 174 ? -7.017 17.311 -7.581 1.00 65.88 174 ASP A O 1
ATOM 1414 N N . VAL A 1 175 ? -4.995 16.970 -6.666 1.00 81.88 175 VAL A N 1
ATOM 1415 C CA . VAL A 1 175 ? -4.867 15.603 -7.155 1.00 81.88 175 VAL A CA 1
ATOM 1416 C C . VAL A 1 175 ? -5.525 14.677 -6.142 1.00 81.88 175 VAL A C 1
ATOM 1418 O O . VAL A 1 175 ? -4.948 14.362 -5.105 1.00 81.88 175 VAL A O 1
ATOM 1421 N N . LYS A 1 176 ? -6.733 14.200 -6.452 1.00 86.44 176 LYS A N 1
ATOM 1422 C CA . LYS A 1 176 ? -7.429 13.205 -5.626 1.00 86.44 176 LYS A CA 1
ATOM 1423 C C . LYS A 1 176 ? -7.006 11.780 -6.004 1.00 86.44 176 LYS A C 1
ATOM 1425 O O . LYS A 1 176 ? -6.975 11.421 -7.185 1.00 86.44 176 LYS A O 1
ATOM 1430 N N . LEU A 1 177 ? -6.694 10.963 -4.997 1.00 91.38 177 LEU A N 1
ATOM 1431 C CA . LEU A 1 177 ? -6.418 9.533 -5.162 1.00 91.38 177 LEU A CA 1
ATOM 1432 C C . LEU A 1 177 ? -7.722 8.725 -5.128 1.00 91.38 177 LEU A C 1
ATOM 1434 O O . LEU A 1 177 ? -8.632 9.030 -4.357 1.00 91.38 177 LEU A O 1
ATOM 1438 N N . ASP A 1 178 ? -7.809 7.690 -5.963 1.00 92.94 178 ASP A N 1
ATOM 1439 C CA . ASP A 1 178 ? -8.987 6.822 -6.072 1.00 92.94 178 ASP A CA 1
ATOM 1440 C C . ASP A 1 178 ? -8.927 5.690 -5.033 1.00 92.94 178 ASP A C 1
ATOM 1442 O O . ASP A 1 178 ? -8.582 4.541 -5.318 1.00 92.94 178 ASP A O 1
ATOM 1446 N N . VAL A 1 179 ? -9.213 6.051 -3.783 1.00 93.50 179 VAL A N 1
ATOM 1447 C CA . VAL A 1 179 ? -9.211 5.127 -2.642 1.00 93.50 179 VAL A CA 1
ATOM 1448 C C . VAL A 1 179 ? -10.242 4.002 -2.810 1.00 93.50 179 VAL A C 1
ATOM 1450 O O . VAL A 1 179 ? -9.981 2.865 -2.416 1.00 93.50 179 VAL A O 1
ATOM 1453 N N . GLU A 1 180 ? -11.377 4.275 -3.454 1.00 93.56 180 GLU A N 1
ATOM 1454 C CA . GLU A 1 180 ? -12.418 3.275 -3.710 1.00 93.56 180 GLU A CA 1
ATOM 1455 C C . GLU A 1 180 ? -11.916 2.158 -4.634 1.00 93.56 180 GLU A C 1
ATOM 1457 O O . GLU A 1 180 ? -12.169 0.977 -4.382 1.00 93.56 180 GLU A O 1
ATOM 1462 N N . ARG A 1 181 ? -11.145 2.496 -5.678 1.00 94.75 181 ARG A N 1
ATOM 1463 C CA . ARG A 1 181 ? -10.522 1.504 -6.570 1.00 94.75 181 ARG A CA 1
ATOM 1464 C C . ARG A 1 181 ? -9.578 0.558 -5.823 1.00 94.75 181 ARG A C 1
ATOM 1466 O O . ARG A 1 181 ? -9.592 -0.653 -6.077 1.00 94.75 181 ARG A O 1
ATOM 1473 N N . LEU A 1 182 ? -8.785 1.096 -4.895 1.00 94.81 182 LEU A N 1
ATOM 1474 C CA . LEU A 1 182 ? -7.905 0.303 -4.036 1.00 94.81 182 LEU A CA 1
ATOM 1475 C C . LEU A 1 182 ? -8.725 -0.669 -3.176 1.00 94.81 182 LEU A C 1
ATOM 1477 O O . LEU A 1 182 ? -8.488 -1.878 -3.205 1.00 94.81 182 LEU A O 1
ATOM 1481 N N . LEU A 1 183 ? -9.721 -0.149 -2.455 1.00 94.06 183 LEU A N 1
ATOM 1482 C CA . LEU A 1 183 ? -10.548 -0.925 -1.529 1.00 94.06 183 LEU A CA 1
ATOM 1483 C C . LEU A 1 183 ? -11.363 -2.010 -2.234 1.00 94.06 183 LEU A C 1
ATOM 1485 O O . LEU A 1 183 ? -11.441 -3.130 -1.731 1.00 94.06 183 LEU A O 1
ATOM 1489 N N . ARG A 1 184 ? -11.881 -1.738 -3.436 1.00 94.38 184 ARG A N 1
ATOM 1490 C CA . ARG A 1 184 ? -12.571 -2.742 -4.255 1.00 94.38 184 ARG A CA 1
ATOM 1491 C C . ARG A 1 184 ? -11.669 -3.936 -4.564 1.00 94.38 184 ARG A C 1
ATOM 1493 O O . ARG A 1 184 ? -12.100 -5.082 -4.452 1.00 94.38 184 ARG A O 1
ATOM 1500 N N . SER A 1 185 ? -10.413 -3.684 -4.932 1.00 92.25 185 SER A N 1
ATOM 1501 C CA . SER A 1 185 ? -9.440 -4.748 -5.216 1.00 92.25 185 SER A CA 1
ATOM 1502 C C . SER A 1 185 ? -9.110 -5.552 -3.956 1.00 92.25 185 SER A C 1
ATOM 1504 O O . SER A 1 185 ? -9.072 -6.784 -4.000 1.00 92.25 185 SER A O 1
ATOM 1506 N N . CYS A 1 186 ? -8.966 -4.868 -2.815 1.00 93.38 186 CYS A N 1
ATOM 1507 C CA . CYS A 1 186 ? -8.802 -5.504 -1.509 1.00 93.38 186 CYS A CA 1
ATOM 1508 C C . CYS A 1 186 ? -9.994 -6.401 -1.150 1.00 93.38 186 CYS A C 1
ATOM 1510 O O . CYS A 1 186 ? -9.799 -7.551 -0.757 1.00 93.38 186 CYS A O 1
ATOM 1512 N N . HIS A 1 187 ? -11.221 -5.917 -1.348 1.00 92.19 187 HIS A N 1
ATOM 1513 C CA . HIS A 1 187 ? -12.444 -6.666 -1.075 1.00 92.19 187 HIS A CA 1
ATOM 1514 C C . HIS A 1 187 ? -12.542 -7.933 -1.938 1.00 92.19 187 HIS A C 1
ATOM 1516 O O . HIS A 1 187 ? -12.776 -9.024 -1.418 1.00 92.19 187 HIS A O 1
ATOM 1522 N N . LEU A 1 188 ? -12.277 -7.820 -3.246 1.00 92.44 188 LEU A N 1
ATOM 1523 C CA . LEU A 1 188 ? -12.325 -8.951 -4.181 1.00 92.44 188 LEU A CA 1
ATOM 1524 C C . LEU A 1 188 ? -11.331 -10.066 -3.820 1.00 92.44 188 LEU A C 1
ATOM 1526 O O . LEU A 1 188 ? -11.661 -11.244 -3.952 1.00 92.44 188 LEU A O 1
ATOM 1530 N N . LYS A 1 189 ? -10.135 -9.714 -3.331 1.00 89.50 189 LYS A N 1
ATOM 1531 C CA . LYS A 1 189 ? -9.114 -10.680 -2.889 1.00 89.50 189 LYS A CA 1
ATOM 1532 C C . LYS A 1 189 ? -9.261 -11.086 -1.411 1.00 89.50 189 LYS A C 1
ATOM 1534 O O . LYS A 1 189 ? -8.495 -11.922 -0.946 1.00 89.50 189 LYS A O 1
ATOM 1539 N N . ARG A 1 190 ? -10.260 -10.554 -0.688 1.00 90.94 190 ARG A N 1
ATOM 1540 C CA . ARG A 1 190 ? -10.475 -10.745 0.764 1.00 90.94 190 ARG A CA 1
ATOM 1541 C C . ARG A 1 190 ? -9.268 -10.333 1.616 1.00 90.94 190 ARG A C 1
ATOM 1543 O O . ARG A 1 190 ? -8.930 -10.991 2.596 1.00 90.94 190 ARG A O 1
ATOM 1550 N N . ILE A 1 191 ? -8.618 -9.241 1.229 1.00 91.44 191 ILE A N 1
ATOM 1551 C CA . ILE A 1 191 ? -7.482 -8.672 1.953 1.00 91.44 191 ILE A CA 1
ATOM 1552 C C . ILE A 1 191 ? -8.005 -7.971 3.219 1.00 91.44 191 ILE A C 1
ATOM 1554 O O . ILE A 1 191 ? -8.871 -7.098 3.096 1.00 91.44 191 ILE A O 1
ATOM 1558 N N . PRO A 1 192 ? -7.482 -8.286 4.421 1.00 92.44 192 PRO A N 1
ATOM 1559 C CA . PRO A 1 192 ? -7.828 -7.590 5.660 1.00 92.44 192 PRO A CA 1
ATOM 1560 C C . PRO A 1 192 ? -7.155 -6.205 5.695 1.00 92.44 192 PRO A C 1
ATOM 1562 O O . PRO A 1 192 ? -6.180 -5.970 6.406 1.00 92.44 192 PRO A O 1
ATOM 1565 N N . PHE A 1 193 ? -7.662 -5.283 4.869 1.00 93.81 193 PHE A N 1
ATOM 1566 C CA . PHE A 1 193 ? -7.039 -3.985 4.588 1.00 93.81 193 PHE A CA 1
ATOM 1567 C C . PHE A 1 193 ? -6.728 -3.182 5.855 1.00 93.81 193 PHE A C 1
ATOM 1569 O O . PHE A 1 193 ? -5.613 -2.688 5.999 1.00 93.81 193 PHE A O 1
ATOM 1576 N N . LEU A 1 194 ? -7.691 -3.070 6.778 1.00 93.50 194 LEU A N 1
ATOM 1577 C CA . LEU A 1 194 ? -7.507 -2.292 8.005 1.00 93.50 194 LEU A CA 1
ATOM 1578 C C . LEU A 1 194 ? -6.422 -2.879 8.908 1.00 93.50 194 LEU A C 1
ATOM 1580 O O . LEU A 1 194 ? -5.681 -2.117 9.517 1.00 93.50 194 LEU A O 1
ATOM 1584 N N . HIS A 1 195 ? -6.297 -4.204 8.980 1.00 92.94 195 HIS A N 1
ATOM 1585 C CA . HIS A 1 195 ? -5.247 -4.852 9.764 1.00 92.94 195 HIS A CA 1
ATOM 1586 C C . HIS A 1 195 ? -3.873 -4.509 9.203 1.00 92.94 195 HIS A C 1
ATOM 1588 O O . HIS A 1 195 ? -3.024 -4.035 9.946 1.00 92.94 195 HIS A O 1
ATOM 1594 N N . TYR A 1 196 ? -3.694 -4.627 7.885 1.00 91.94 196 TYR A N 1
ATOM 1595 C CA . TYR A 1 196 ? -2.430 -4.275 7.231 1.00 91.94 196 TYR A CA 1
ATOM 1596 C C . TYR A 1 196 ? -2.111 -2.782 7.320 1.00 91.94 196 TYR A C 1
ATOM 1598 O O . TYR A 1 196 ? -0.956 -2.410 7.500 1.00 91.94 196 TYR A O 1
ATOM 1606 N N . ALA A 1 197 ? -3.121 -1.917 7.214 1.00 91.19 197 ALA A N 1
ATOM 1607 C CA . ALA A 1 197 ? -2.947 -0.472 7.308 1.00 91.19 197 ALA A CA 1
ATOM 1608 C C . ALA A 1 197 ? -2.584 0.009 8.725 1.00 91.19 197 ALA A C 1
ATOM 1610 O O . ALA A 1 197 ? -2.044 1.103 8.869 1.00 91.19 197 ALA A O 1
ATOM 1611 N N . LEU A 1 198 ? -2.915 -0.760 9.766 1.00 90.94 198 LEU A N 1
ATOM 1612 C CA . LEU A 1 198 ? -2.770 -0.364 11.172 1.00 90.94 198 LEU A CA 1
ATOM 1613 C C . LEU A 1 198 ? -1.661 -1.117 11.912 1.00 90.94 198 LEU A C 1
ATOM 1615 O O . LEU A 1 198 ? -1.492 -0.918 13.114 1.00 90.94 198 LEU A O 1
ATOM 1619 N N . GLU A 1 199 ? -0.913 -1.969 11.222 1.00 86.75 199 GLU A N 1
ATOM 1620 C CA . GLU A 1 199 ? 0.181 -2.735 11.805 1.00 86.75 199 GLU A CA 1
ATOM 1621 C C . GLU A 1 199 ? 1.458 -1.885 11.906 1.00 86.75 199 GLU A C 1
ATOM 1623 O O . GLU A 1 199 ? 1.977 -1.390 10.903 1.00 86.75 199 GLU A O 1
ATOM 1628 N N . GLU A 1 200 ? 1.974 -1.697 13.127 1.00 80.56 200 GLU A N 1
ATOM 1629 C CA . GLU A 1 200 ? 3.220 -0.953 13.358 1.00 80.56 200 GLU A CA 1
ATOM 1630 C C . GLU A 1 200 ? 4.438 -1.806 12.983 1.00 80.56 200 GLU A C 1
ATOM 1632 O O . GLU A 1 200 ? 4.597 -2.939 13.442 1.00 80.56 200 GLU A O 1
ATOM 1637 N N . ARG A 1 201 ? 5.355 -1.237 12.193 1.00 72.50 201 ARG A N 1
ATOM 1638 C CA . ARG A 1 201 ? 6.626 -1.891 11.853 1.00 72.50 201 ARG A CA 1
ATOM 1639 C C . ARG A 1 201 ? 7.718 -1.542 12.859 1.00 72.50 201 ARG A C 1
ATOM 1641 O O . ARG A 1 201 ? 7.946 -0.374 13.159 1.00 72.50 201 ARG A O 1
ATOM 1648 N N . LEU A 1 202 ? 8.486 -2.555 13.272 1.00 58.53 202 LEU A N 1
ATOM 1649 C CA . LEU A 1 202 ? 9.534 -2.479 14.308 1.00 58.53 202 LEU A CA 1
ATOM 1650 C C . LEU A 1 202 ? 10.676 -1.474 14.035 1.00 58.53 202 LEU A C 1
ATOM 1652 O O . LEU A 1 202 ? 11.488 -1.225 14.926 1.00 58.53 202 LEU A O 1
ATOM 1656 N N . HIS A 1 203 ? 10.741 -0.874 12.842 1.00 60.22 203 HIS A N 1
ATOM 1657 C CA . HIS A 1 203 ? 11.798 0.060 12.437 1.00 60.22 203 HIS A CA 1
ATOM 1658 C C . HIS A 1 203 ? 11.291 1.393 11.867 1.00 60.22 203 HIS A C 1
ATOM 1660 O O . HIS A 1 203 ? 12.111 2.215 11.470 1.00 60.22 203 HIS A O 1
ATOM 1666 N N . ASP A 1 204 ? 9.974 1.632 11.851 1.00 63.00 204 ASP A N 1
ATOM 1667 C CA . ASP A 1 204 ? 9.399 2.888 11.357 1.00 63.00 204 ASP A CA 1
ATOM 1668 C C . ASP A 1 204 ? 8.286 3.396 12.299 1.00 63.00 204 ASP A C 1
ATOM 1670 O O . ASP A 1 204 ? 7.132 2.965 12.194 1.00 63.00 204 ASP A O 1
ATOM 1674 N N . PRO A 1 205 ? 8.602 4.316 13.233 1.00 53.41 205 PRO A N 1
ATOM 1675 C CA . PRO A 1 205 ? 7.625 4.874 14.165 1.00 53.41 205 PRO A CA 1
ATOM 1676 C C . PRO A 1 205 ? 6.571 5.763 13.478 1.00 53.41 205 PRO A C 1
ATOM 1678 O O . PRO A 1 205 ? 5.539 6.057 14.090 1.00 53.41 205 PRO A O 1
ATOM 1681 N N . GLU A 1 206 ? 6.778 6.174 12.218 1.00 62.41 206 GLU A N 1
ATOM 1682 C CA . GLU A 1 206 ? 5.788 6.899 11.411 1.00 62.41 206 GLU A CA 1
ATOM 1683 C C . GLU A 1 206 ? 4.890 5.970 10.575 1.00 62.41 206 GLU A C 1
ATOM 1685 O O . GLU A 1 206 ? 3.979 6.470 9.919 1.00 62.41 206 GLU A O 1
ATOM 1690 N N . SER A 1 207 ? 5.059 4.644 10.678 1.00 70.69 207 SER A N 1
ATOM 1691 C CA . SER A 1 207 ? 4.344 3.651 9.856 1.00 70.69 207 SER A CA 1
ATOM 1692 C C . SER A 1 207 ? 2.817 3.702 9.947 1.00 70.69 207 SER A C 1
ATOM 1694 O O . SER A 1 207 ? 2.134 3.453 8.957 1.00 70.69 207 SER A O 1
ATOM 1696 N N . LEU A 1 208 ? 2.241 4.034 11.110 1.00 80.38 208 LEU A N 1
ATOM 1697 C CA . LEU A 1 208 ? 0.780 4.098 11.204 1.00 80.38 208 LEU A CA 1
ATOM 1698 C C . LEU A 1 208 ? 0.235 5.325 10.442 1.00 80.38 208 LEU A C 1
ATOM 1700 O O . LEU A 1 208 ? 0.831 6.410 10.490 1.00 80.38 208 LEU A O 1
ATOM 1704 N N . PRO A 1 209 ? -0.948 5.224 9.816 1.00 84.75 209 PRO A N 1
ATOM 1705 C CA . PRO A 1 209 ? -1.580 6.345 9.137 1.00 84.75 209 PRO A CA 1
ATOM 1706 C C . PRO A 1 209 ? -1.914 7.490 10.098 1.00 84.75 209 PRO A C 1
ATOM 1708 O O . PRO A 1 209 ? -2.086 7.317 11.310 1.00 84.75 209 PRO A O 1
ATOM 1711 N N . LYS A 1 210 ? -2.049 8.697 9.541 1.00 86.88 210 LYS A N 1
ATOM 1712 C CA . LYS A 1 210 ? -2.673 9.817 10.255 1.00 86.88 210 LYS A CA 1
ATOM 1713 C C . LYS A 1 210 ? -4.171 9.565 10.410 1.00 86.88 210 LYS A C 1
ATOM 1715 O O . LYS A 1 210 ? -4.790 8.910 9.577 1.00 86.88 210 LYS A O 1
ATOM 1720 N N . ALA A 1 211 ? -4.774 10.164 11.435 1.00 88.50 211 ALA A N 1
ATOM 1721 C CA . ALA A 1 211 ? -6.214 10.045 11.667 1.00 88.50 211 ALA A CA 1
ATOM 1722 C C . ALA A 1 211 ? -7.054 10.560 10.484 1.00 88.50 211 ALA A C 1
ATOM 1724 O O . ALA A 1 211 ? -8.055 9.938 10.155 1.00 88.50 211 ALA A O 1
ATOM 1725 N N . ALA A 1 212 ? -6.623 11.634 9.809 1.00 88.06 212 ALA A N 1
ATOM 1726 C CA . ALA A 1 212 ? -7.299 12.147 8.613 1.00 88.06 212 ALA A CA 1
ATOM 1727 C C . ALA A 1 212 ? -7.296 11.129 7.459 1.00 88.06 212 ALA A C 1
ATOM 1729 O O . ALA A 1 212 ? -8.321 10.902 6.828 1.00 88.06 212 ALA A O 1
ATOM 1730 N N . VAL A 1 213 ? -6.163 10.458 7.240 1.00 89.88 213 VAL A N 1
ATOM 1731 C CA . VAL A 1 213 ? -6.017 9.409 6.222 1.00 89.88 213 VAL A CA 1
ATOM 1732 C C . VAL A 1 213 ? -6.889 8.199 6.560 1.00 89.88 213 VAL A C 1
ATOM 1734 O O . VAL A 1 213 ? -7.604 7.697 5.700 1.00 89.88 213 VAL A O 1
ATOM 1737 N N . LEU A 1 214 ? -6.881 7.754 7.822 1.00 92.31 214 LEU A N 1
ATOM 1738 C CA . LEU A 1 214 ? -7.745 6.656 8.258 1.00 92.31 214 LEU A CA 1
ATOM 1739 C C . LEU A 1 214 ? -9.233 7.009 8.098 1.00 92.31 214 LEU A C 1
ATOM 1741 O O . LEU A 1 214 ? -10.001 6.158 7.667 1.00 92.31 214 LEU A O 1
ATOM 1745 N N . ALA A 1 215 ? -9.632 8.252 8.383 1.00 91.81 215 ALA A N 1
ATOM 1746 C CA . ALA A 1 215 ? -11.014 8.701 8.214 1.00 91.81 215 ALA A CA 1
ATOM 1747 C C . ALA A 1 215 ? -11.486 8.567 6.759 1.00 91.81 215 ALA A C 1
ATOM 1749 O O . ALA A 1 215 ? -12.557 8.015 6.531 1.00 91.81 215 ALA A O 1
ATOM 1750 N N . GLN A 1 216 ? -10.650 8.946 5.783 1.00 91.06 216 GLN A N 1
ATOM 1751 C CA . GLN A 1 216 ? -10.971 8.786 4.356 1.00 91.06 216 GLN A CA 1
ATOM 1752 C C . GLN A 1 216 ? -11.260 7.322 3.981 1.00 91.06 216 GLN A C 1
ATOM 1754 O O . GLN A 1 216 ? -12.167 7.048 3.198 1.00 91.06 216 GLN A O 1
ATOM 1759 N N . PHE A 1 217 ? -10.523 6.364 4.554 1.00 92.94 217 PHE A N 1
ATOM 1760 C CA . PHE A 1 217 ? -10.796 4.941 4.331 1.00 92.94 217 PHE A CA 1
ATOM 1761 C C . PHE A 1 217 ? -12.080 4.479 5.034 1.00 92.94 217 PHE A C 1
ATOM 1763 O O . PHE A 1 217 ? -12.847 3.717 4.456 1.00 92.94 217 PHE A O 1
ATOM 1770 N N . LEU A 1 218 ? -12.329 4.937 6.263 1.00 92.75 218 LEU A N 1
ATOM 1771 C CA . LEU A 1 218 ? -13.500 4.552 7.063 1.00 92.75 218 LEU A CA 1
ATOM 1772 C C . LEU A 1 218 ? -14.826 5.144 6.559 1.00 92.75 218 LEU A C 1
ATOM 1774 O O . LEU A 1 218 ? -15.890 4.648 6.922 1.00 92.75 218 LEU A O 1
ATOM 1778 N N . GLU A 1 219 ? -14.777 6.199 5.749 1.00 91.56 219 GLU A N 1
ATOM 1779 C CA . GLU A 1 219 ? -15.944 6.759 5.056 1.00 91.56 219 GLU A CA 1
ATOM 1780 C C . GLU A 1 219 ? -16.415 5.880 3.885 1.00 91.56 219 GLU A C 1
ATOM 1782 O O . GLU A 1 219 ? -17.551 6.017 3.428 1.00 91.56 219 GLU A O 1
ATOM 1787 N N . CYS A 1 220 ? -15.573 4.958 3.407 1.00 90.06 220 CYS A N 1
ATOM 1788 C CA . CYS A 1 220 ? -15.922 4.065 2.309 1.00 90.06 220 CYS A CA 1
ATOM 1789 C C . CYS A 1 220 ? -16.827 2.913 2.796 1.00 90.06 220 CYS A C 1
ATOM 1791 O O . CYS A 1 220 ? -16.500 2.251 3.783 1.00 90.06 220 CYS A O 1
ATOM 1793 N N . PRO A 1 221 ? -17.924 2.595 2.082 1.00 85.12 221 PRO A N 1
ATOM 1794 C CA . PRO A 1 221 ? -18.901 1.591 2.516 1.00 85.12 221 PRO A CA 1
ATOM 1795 C C . PRO A 1 221 ? -18.350 0.157 2.536 1.00 85.12 221 PRO A C 1
ATOM 1797 O O . PRO A 1 221 ? -18.875 -0.689 3.255 1.00 85.12 221 PRO A O 1
ATOM 1800 N N . ASP A 1 222 ? -17.288 -0.116 1.774 1.00 85.19 222 ASP A N 1
ATOM 1801 C CA . ASP A 1 222 ? -16.675 -1.446 1.665 1.00 85.19 222 ASP A CA 1
ATOM 1802 C C . ASP A 1 222 ? -15.779 -1.806 2.871 1.00 85.19 222 ASP A C 1
ATOM 1804 O O . ASP A 1 222 ? -15.258 -2.923 2.946 1.00 85.19 222 ASP A O 1
ATOM 1808 N N . VAL A 1 223 ? -15.570 -0.874 3.811 1.00 91.38 223 VAL A N 1
ATOM 1809 C CA . VAL A 1 223 ? -14.639 -1.032 4.936 1.00 91.38 223 VAL A CA 1
ATOM 1810 C C . VAL A 1 223 ? -15.378 -1.398 6.222 1.00 91.38 223 VAL A C 1
ATOM 1812 O O . VAL A 1 223 ? -16.027 -0.568 6.852 1.00 91.38 223 VAL A O 1
ATOM 1815 N N . ASP A 1 224 ? -15.214 -2.648 6.661 1.00 92.12 224 ASP A N 1
ATOM 1816 C CA . ASP A 1 224 ? -15.734 -3.120 7.947 1.00 92.12 224 ASP A CA 1
ATOM 1817 C C . ASP A 1 224 ? -14.721 -2.907 9.087 1.00 92.12 224 ASP A C 1
ATOM 1819 O O . ASP A 1 224 ? -13.705 -3.603 9.198 1.00 92.12 224 ASP A O 1
ATOM 1823 N N . VAL A 1 225 ? -15.051 -1.968 9.978 1.00 93.81 225 VAL A N 1
ATOM 1824 C CA . VAL A 1 225 ? -14.285 -1.602 11.186 1.00 93.81 225 VAL A CA 1
ATOM 1825 C C . VAL A 1 225 ? -14.137 -2.757 12.177 1.00 93.81 225 VAL A C 1
ATOM 1827 O O . VAL A 1 225 ? -13.205 -2.767 12.983 1.00 93.81 225 VAL A O 1
ATOM 1830 N N . ASN A 1 226 ? -15.040 -3.735 12.129 1.00 94.06 226 ASN A N 1
ATOM 1831 C CA . ASN A 1 226 ? -15.074 -4.873 13.041 1.00 94.06 226 ASN A CA 1
ATOM 1832 C C . ASN A 1 226 ? -14.637 -6.188 12.385 1.00 94.06 226 ASN A C 1
ATOM 1834 O O . ASN A 1 226 ? -14.758 -7.245 13.012 1.00 94.06 226 ASN A O 1
ATOM 1838 N N . SER A 1 227 ? -14.096 -6.122 11.165 1.00 93.69 227 SER A N 1
ATOM 1839 C CA . SER A 1 227 ? -13.539 -7.280 10.469 1.00 93.69 227 SER A CA 1
ATOM 1840 C C . SER A 1 227 ? -12.490 -7.997 11.323 1.00 93.69 227 SER A C 1
ATOM 1842 O O . SER A 1 227 ? -11.807 -7.389 12.146 1.00 93.69 227 SER A O 1
ATOM 1844 N N . LYS A 1 228 ? -12.359 -9.312 11.151 1.00 92.44 228 LYS A N 1
ATOM 1845 C CA . LYS A 1 228 ? -11.379 -10.125 11.878 1.00 92.44 228 LYS A CA 1
ATOM 1846 C C . LYS A 1 228 ? -10.291 -10.630 10.938 1.00 92.44 228 LYS A C 1
ATOM 1848 O O . LYS A 1 228 ? -10.603 -11.028 9.817 1.00 92.44 228 LYS A O 1
ATOM 1853 N N . ASP A 1 229 ? -9.040 -10.611 11.390 1.00 91.31 229 ASP A N 1
ATOM 1854 C CA . ASP A 1 229 ? -7.934 -11.261 10.683 1.00 91.31 229 ASP A CA 1
ATOM 1855 C C . ASP A 1 229 ? -7.909 -12.777 10.948 1.00 91.31 229 ASP A C 1
ATOM 1857 O O . ASP A 1 229 ? -8.818 -13.347 11.558 1.00 91.31 229 ASP A O 1
ATOM 1861 N N . LYS A 1 230 ? -6.838 -13.436 10.492 1.00 89.50 230 LYS A N 1
ATOM 1862 C CA . LYS A 1 230 ? -6.604 -14.875 10.677 1.00 89.50 230 LYS A CA 1
ATOM 1863 C C . LYS A 1 230 ? -6.460 -15.304 12.143 1.00 89.50 230 LYS A C 1
ATOM 1865 O O . LYS A 1 230 ? -6.603 -16.489 12.412 1.00 89.50 230 LYS A O 1
ATOM 1870 N N . ASN A 1 231 ? -6.186 -14.365 13.048 1.00 90.00 231 ASN A N 1
ATOM 1871 C CA . ASN A 1 231 ? -6.008 -14.596 14.483 1.00 90.00 231 ASN A CA 1
ATOM 1872 C C . ASN A 1 231 ? -7.242 -14.122 15.285 1.00 90.00 231 ASN A C 1
ATOM 1874 O O . ASN A 1 231 ? -7.203 -13.988 16.513 1.00 90.00 231 ASN A O 1
ATOM 1878 N N . GLY A 1 232 ? -8.329 -13.765 14.595 1.00 91.69 232 GLY A N 1
ATOM 1879 C CA . GLY A 1 232 ? -9.543 -13.239 15.206 1.00 91.69 232 GLY A CA 1
ATOM 1880 C C . GLY A 1 232 ? -9.413 -11.806 15.734 1.00 91.69 232 GLY A C 1
ATOM 1881 O O . GLY A 1 232 ? -10.354 -11.312 16.368 1.00 91.69 232 GLY A O 1
ATOM 1882 N N . ASN A 1 233 ? -8.289 -11.124 15.492 1.00 93.31 233 ASN A N 1
ATOM 1883 C CA . ASN A 1 233 ? -8.070 -9.745 15.907 1.00 93.31 233 ASN A CA 1
ATOM 1884 C C . ASN A 1 233 ? -8.949 -8.816 15.078 1.00 93.31 233 ASN A C 1
ATOM 1886 O O . ASN A 1 233 ? -9.049 -8.947 13.863 1.00 93.31 233 ASN A O 1
ATOM 1890 N N . THR A 1 234 ? -9.546 -7.827 15.729 1.00 95.06 234 THR A N 1
ATOM 1891 C CA . THR A 1 234 ? -10.176 -6.690 15.041 1.00 95.06 234 THR A CA 1
ATOM 1892 C C . THR A 1 234 ? -9.142 -5.591 14.771 1.00 95.06 234 THR A C 1
ATOM 1894 O O . THR A 1 234 ? -8.120 -5.558 15.461 1.00 95.06 234 THR A O 1
ATOM 1897 N N . PRO A 1 235 ? -9.394 -4.635 13.857 1.00 94.75 235 PRO A N 1
ATOM 1898 C CA . PRO A 1 235 ? -8.528 -3.471 13.649 1.00 94.75 235 PRO A CA 1
ATOM 1899 C C . PRO A 1 235 ? -8.148 -2.751 14.948 1.00 94.75 235 PRO A C 1
ATOM 1901 O O . PRO A 1 235 ? -7.023 -2.287 15.117 1.00 94.75 235 PRO A O 1
ATOM 1904 N N . LEU A 1 236 ? -9.074 -2.716 15.910 1.00 94.19 236 LEU A N 1
ATOM 1905 C CA . LEU A 1 236 ? -8.838 -2.122 17.219 1.00 94.19 236 LEU A CA 1
ATOM 1906 C C . LEU A 1 236 ? -7.84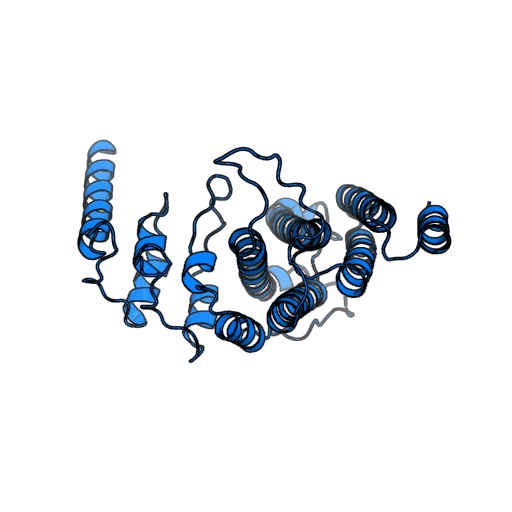8 -2.930 18.079 1.00 94.19 236 LEU A C 1
ATOM 1908 O O . LEU A 1 236 ? -7.090 -2.323 18.826 1.00 94.19 236 LEU A O 1
ATOM 1912 N N . HIS A 1 237 ? -7.794 -4.262 17.953 1.00 93.31 237 HIS A N 1
ATOM 1913 C CA . HIS A 1 237 ? -6.742 -5.062 18.596 1.00 93.31 237 HIS A CA 1
ATOM 1914 C C . HIS A 1 237 ? -5.362 -4.704 18.036 1.00 93.31 237 HIS A C 1
ATOM 1916 O O . HIS A 1 237 ? -4.441 -4.488 18.818 1.00 93.31 237 HIS A O 1
ATOM 1922 N N . ILE A 1 238 ? -5.234 -4.578 16.709 1.00 91.50 238 ILE A N 1
ATOM 1923 C CA . ILE A 1 238 ? -3.953 -4.281 16.047 1.00 91.50 238 ILE A CA 1
ATOM 1924 C C . ILE A 1 238 ? -3.384 -2.939 16.530 1.00 91.50 238 ILE A C 1
ATOM 1926 O O . ILE A 1 238 ? -2.236 -2.868 16.960 1.00 91.50 238 ILE A O 1
ATOM 1930 N N . VAL A 1 239 ? -4.209 -1.885 16.570 1.00 90.69 239 VAL A N 1
ATOM 1931 C CA . VAL A 1 239 ? -3.776 -0.556 17.048 1.00 90.69 239 VAL A CA 1
ATOM 1932 C C . VAL A 1 239 ? -3.353 -0.571 18.519 1.00 90.69 239 VAL A C 1
ATOM 1934 O O . VAL A 1 239 ? -2.471 0.191 18.907 1.00 90.69 239 VAL A O 1
ATOM 1937 N N . LEU A 1 240 ? -3.978 -1.408 19.350 1.00 90.12 240 LEU A N 1
ATOM 1938 C CA . LEU A 1 240 ? -3.646 -1.519 20.775 1.00 90.12 240 LEU A CA 1
ATOM 1939 C C . LEU A 1 240 ? -2.398 -2.366 21.038 1.00 90.12 240 LEU A C 1
ATOM 1941 O O . LEU A 1 240 ? -1.757 -2.192 22.070 1.00 90.12 240 LEU A O 1
ATOM 1945 N N . GLN A 1 241 ? -2.060 -3.268 20.117 1.00 87.62 241 GLN A N 1
ATOM 1946 C CA . GLN A 1 241 ? -0.838 -4.073 20.159 1.00 87.62 241 GLN A CA 1
ATOM 1947 C C . GLN A 1 241 ? 0.395 -3.308 19.660 1.00 87.62 241 GLN A C 1
ATOM 1949 O O . GLN A 1 241 ? 1.518 -3.752 19.901 1.00 87.62 241 GLN A O 1
ATOM 1954 N N . ALA A 1 242 ? 0.200 -2.161 19.003 1.00 85.38 242 ALA A N 1
ATOM 1955 C CA . ALA A 1 242 ? 1.275 -1.248 18.638 1.00 85.38 242 ALA A CA 1
ATOM 1956 C C . ALA A 1 242 ? 2.099 -0.843 19.876 1.00 85.38 242 ALA A C 1
ATOM 1958 O O . ALA A 1 242 ? 1.567 -0.653 20.972 1.00 85.38 242 ALA A O 1
ATOM 1959 N N . ARG A 1 243 ? 3.408 -0.658 19.695 1.00 81.94 243 ARG A N 1
ATOM 1960 C CA . ARG A 1 243 ? 4.337 -0.172 20.723 1.00 81.94 243 ARG A CA 1
ATOM 1961 C C . ARG A 1 243 ? 3.917 1.201 21.235 1.00 81.94 243 ARG A C 1
ATOM 1963 O O . ARG A 1 243 ? 4.044 1.471 22.427 1.00 81.94 243 ARG A O 1
ATOM 1970 N N . VAL A 1 244 ? 3.442 2.067 20.337 1.00 80.50 244 VAL A N 1
ATOM 1971 C CA . VAL A 1 244 ? 2.923 3.397 20.685 1.00 80.50 244 VAL A CA 1
ATOM 1972 C C . VAL A 1 244 ? 1.486 3.542 20.170 1.00 80.50 244 VAL A C 1
ATOM 1974 O O . VAL A 1 244 ? 1.268 4.059 19.068 1.00 80.50 244 VAL A O 1
ATOM 1977 N N . PRO A 1 245 ? 0.480 3.105 20.951 1.00 82.00 245 PRO A N 1
ATOM 1978 C CA . PRO A 1 245 ? -0.915 3.153 20.534 1.00 82.00 245 PRO A CA 1
ATOM 1979 C C . PRO A 1 245 ? -1.386 4.603 20.377 1.00 82.00 245 PRO A C 1
ATOM 1981 O O . PRO A 1 245 ? -1.404 5.400 21.321 1.00 82.00 245 PRO A O 1
ATOM 1984 N N . ARG A 1 246 ? -1.794 4.966 19.158 1.00 85.31 246 ARG A N 1
ATOM 1985 C CA . ARG A 1 246 ? -2.234 6.330 18.843 1.00 85.31 246 ARG A CA 1
ATOM 1986 C C . ARG A 1 246 ? -3.685 6.532 19.262 1.00 85.31 246 ARG A C 1
ATOM 1988 O O . ARG A 1 246 ? -4.609 6.067 18.596 1.00 85.31 246 ARG A O 1
ATOM 1995 N N . GLY A 1 247 ? -3.884 7.311 20.327 1.00 88.75 247 GLY A N 1
ATOM 1996 C CA . GLY A 1 247 ? -5.212 7.646 20.853 1.00 88.75 247 GLY A CA 1
ATOM 1997 C C . GLY A 1 247 ? -6.163 8.250 19.812 1.00 88.75 247 GLY A C 1
ATOM 1998 O O . GLY A 1 247 ? -7.361 7.984 19.850 1.00 88.75 247 GLY A O 1
ATOM 1999 N N . SER A 1 248 ? -5.639 8.997 18.834 1.00 90.81 248 SER A N 1
ATOM 2000 C CA . SER A 1 248 ? -6.430 9.534 17.721 1.00 90.81 248 SER A CA 1
ATOM 2001 C C . SER A 1 248 ? -7.033 8.430 16.844 1.00 90.81 248 SER A C 1
ATOM 2003 O O . SER A 1 248 ? -8.235 8.472 16.585 1.00 90.81 248 SER A O 1
ATOM 2005 N N . LEU A 1 249 ? -6.255 7.409 16.465 1.00 91.69 249 LEU A N 1
ATOM 2006 C CA . LEU A 1 249 ? -6.737 6.262 15.682 1.00 91.69 249 LEU A CA 1
ATOM 2007 C C . LEU A 1 249 ? -7.742 5.422 16.477 1.00 91.69 249 LEU A C 1
ATOM 2009 O O . LEU A 1 249 ? -8.795 5.072 15.952 1.00 91.69 249 LEU A O 1
ATOM 2013 N N . ILE A 1 250 ? -7.466 5.180 17.763 1.00 92.50 250 ILE A N 1
ATOM 2014 C CA . ILE A 1 250 ? -8.385 4.478 18.676 1.00 92.50 250 ILE A CA 1
ATOM 2015 C C . ILE A 1 250 ? -9.726 5.214 18.748 1.00 92.50 250 ILE A C 1
ATOM 2017 O O . ILE A 1 250 ? -10.782 4.618 18.545 1.00 92.50 250 ILE A O 1
ATOM 2021 N N . SER A 1 251 ? -9.692 6.526 19.002 1.00 93.12 251 SER A N 1
ATOM 2022 C CA . SER A 1 251 ? -10.903 7.341 19.108 1.00 93.12 251 SER A CA 1
ATOM 2023 C C . SER A 1 251 ? -11.708 7.352 17.810 1.00 93.12 251 SER A C 1
ATOM 2025 O O . SER A 1 251 ? -12.936 7.345 17.853 1.00 93.12 251 SER A O 1
ATOM 2027 N N . LEU A 1 252 ? -11.028 7.327 16.661 1.00 94.38 252 LEU A N 1
ATOM 2028 C CA . LEU A 1 252 ? -11.669 7.306 15.357 1.00 94.38 252 LEU A CA 1
ATOM 2029 C C . LEU A 1 252 ? -12.357 5.959 15.102 1.00 94.38 252 LEU A C 1
ATOM 2031 O O . LEU A 1 252 ? -13.541 5.944 14.787 1.00 94.38 252 LEU A O 1
ATOM 2035 N N . LEU A 1 253 ? -11.673 4.836 15.336 1.00 93.94 253 LEU A N 1
ATOM 2036 C CA . LEU A 1 253 ? -12.272 3.502 15.207 1.00 93.94 253 LEU A CA 1
ATOM 2037 C C . LEU A 1 253 ? -13.510 3.347 16.106 1.00 93.94 253 LEU A C 1
ATOM 2039 O O . LEU A 1 253 ? -14.542 2.851 15.660 1.00 93.94 253 LEU A O 1
ATOM 2043 N N . LEU A 1 254 ? -13.448 3.833 17.350 1.00 93.75 254 LEU A N 1
ATOM 2044 C CA . LEU A 1 254 ? -14.591 3.805 18.271 1.00 93.75 254 LEU A CA 1
ATOM 2045 C C . LEU A 1 254 ? -15.765 4.661 17.780 1.00 93.75 254 LEU A C 1
ATOM 2047 O O . LEU A 1 254 ? -16.912 4.231 17.877 1.00 93.75 254 LEU A O 1
ATOM 2051 N N . ARG A 1 255 ? -15.497 5.847 17.217 1.00 94.25 255 ARG A N 1
ATOM 2052 C CA . ARG A 1 255 ? -16.538 6.705 16.622 1.00 94.25 255 ARG A CA 1
ATOM 2053 C C . ARG A 1 255 ? -17.231 6.041 15.434 1.00 94.25 255 ARG A C 1
ATOM 2055 O O . ARG A 1 255 ? -18.430 6.231 15.272 1.00 94.25 255 ARG A O 1
ATOM 2062 N N . HIS A 1 256 ? -16.501 5.246 14.655 1.00 93.75 256 HIS A N 1
ATOM 2063 C CA . HIS A 1 256 ? -17.046 4.464 13.541 1.00 93.75 256 HIS A CA 1
ATOM 2064 C C . HIS A 1 256 ? -17.613 3.093 13.971 1.00 93.75 256 HIS A C 1
ATOM 2066 O O . HIS A 1 256 ? -17.916 2.259 13.123 1.00 93.75 256 HIS A O 1
ATOM 2072 N N . GLY A 1 257 ? -17.803 2.850 15.275 1.00 93.00 257 GLY A N 1
ATOM 2073 C CA . GLY A 1 257 ? -18.534 1.681 15.775 1.00 93.00 257 GLY A CA 1
ATOM 2074 C C . GLY A 1 257 ? -17.684 0.443 16.071 1.00 93.00 257 GLY A C 1
ATOM 2075 O O . GLY A 1 257 ? -18.219 -0.667 16.073 1.00 93.00 257 GLY A O 1
ATOM 2076 N N . ALA A 1 258 ? -16.382 0.598 16.335 1.00 94.38 258 ALA A N 1
ATOM 2077 C CA . ALA A 1 258 ? -15.536 -0.516 16.763 1.00 94.38 258 ALA A CA 1
ATOM 2078 C C . ALA A 1 258 ? -16.006 -1.135 18.097 1.00 94.38 258 ALA A C 1
ATOM 2080 O O . ALA A 1 258 ? -16.256 -0.435 19.083 1.00 94.38 258 ALA A O 1
ATOM 2081 N N . TYR A 1 259 ? -16.082 -2.465 18.156 1.00 92.88 259 TYR A N 1
ATOM 2082 C CA . TYR A 1 259 ? -16.556 -3.193 19.331 1.00 92.88 259 TYR A CA 1
ATOM 2083 C C . TYR A 1 259 ? -15.499 -3.280 20.441 1.00 92.88 259 TYR A C 1
ATOM 2085 O O . TYR A 1 259 ? -14.482 -3.961 20.315 1.00 92.88 259 TYR A O 1
ATOM 2093 N N . LEU A 1 260 ? -15.803 -2.677 21.594 1.00 92.31 260 LEU A N 1
ATOM 2094 C CA . LEU A 1 260 ? -14.968 -2.726 22.807 1.00 92.31 260 LEU A CA 1
ATOM 2095 C C . LEU A 1 260 ? -14.888 -4.113 23.459 1.00 92.31 260 LEU A C 1
ATOM 2097 O O . LEU A 1 260 ? -13.959 -4.395 24.211 1.00 92.31 260 LEU A O 1
ATOM 2101 N N . LEU A 1 261 ? -15.877 -4.968 23.202 1.00 92.75 261 LEU A N 1
ATOM 2102 C CA . LEU A 1 261 ? -15.967 -6.313 23.773 1.00 92.75 261 LEU A CA 1
ATOM 2103 C C . LEU A 1 261 ? -15.614 -7.404 22.755 1.00 92.75 261 LEU A C 1
ATOM 2105 O O . LEU A 1 261 ? -15.871 -8.581 23.005 1.00 92.75 261 LEU A O 1
ATOM 2109 N N . ALA A 1 262 ? -15.039 -7.033 21.606 1.00 92.44 262 ALA A N 1
ATOM 2110 C CA . ALA A 1 262 ? -14.539 -8.016 20.658 1.00 92.44 262 ALA A CA 1
ATOM 2111 C C . ALA A 1 262 ? -13.434 -8.858 21.304 1.00 92.44 262 ALA A C 1
ATOM 2113 O O . ALA A 1 262 ? -12.580 -8.335 22.020 1.00 92.44 262 ALA A O 1
ATOM 2114 N N . ARG A 1 263 ? -13.474 -10.161 21.021 1.00 93.75 263 ARG A N 1
ATOM 2115 C CA . ARG A 1 263 ? -12.531 -11.166 21.509 1.00 93.75 263 ARG A CA 1
ATOM 2116 C C . ARG A 1 263 ? -11.820 -11.818 20.324 1.00 93.75 263 ARG A C 1
ATOM 2118 O O . ARG A 1 263 ? -12.506 -12.222 19.373 1.00 93.75 263 ARG A O 1
ATOM 2125 N N . ASN A 1 264 ? -10.494 -11.893 20.394 1.00 93.62 264 ASN A N 1
ATOM 2126 C CA . ASN A 1 264 ? -9.661 -12.612 19.430 1.00 93.62 264 ASN A CA 1
ATOM 2127 C C . ASN A 1 264 ? -9.547 -14.110 19.778 1.00 93.62 264 ASN A C 1
ATOM 2129 O O . ASN A 1 264 ? -10.124 -14.570 20.772 1.00 93.62 264 ASN A O 1
ATOM 2133 N N . ASP A 1 265 ? -8.815 -14.871 18.968 1.00 94.19 265 ASP A N 1
ATOM 2134 C CA . ASP A 1 265 ? -8.723 -16.327 19.132 1.00 94.19 265 ASP A CA 1
ATOM 2135 C C . ASP A 1 265 ? -7.891 -16.731 20.363 1.00 94.19 265 ASP A C 1
ATOM 2137 O O . ASP A 1 265 ? -8.205 -17.724 21.021 1.00 94.19 265 ASP A O 1
ATOM 2141 N N . ASP A 1 266 ? -6.940 -15.887 20.779 1.00 90.94 266 ASP A N 1
ATOM 2142 C CA . ASP A 1 266 ? -6.190 -16.025 22.041 1.00 90.94 266 ASP A CA 1
ATOM 2143 C C . ASP A 1 266 ? -7.044 -15.727 23.289 1.00 90.94 266 ASP A C 1
ATOM 2145 O O . ASP A 1 266 ? -6.615 -15.884 24.433 1.00 90.94 266 ASP A O 1
ATOM 2149 N N . GLY A 1 267 ? -8.278 -15.265 23.091 1.00 91.19 267 GLY A N 1
ATOM 2150 C CA . GLY A 1 267 ? -9.190 -14.869 24.152 1.00 91.19 267 GLY A CA 1
ATOM 2151 C C . GLY A 1 267 ? -8.912 -13.507 24.778 1.00 91.19 267 GLY A C 1
ATOM 2152 O O . GLY A 1 267 ? -9.548 -13.157 25.776 1.00 91.19 267 GLY A O 1
ATOM 2153 N N . VAL A 1 268 ? -8.026 -12.722 24.171 1.00 91.62 268 VAL A N 1
ATOM 2154 C CA . VAL A 1 268 ? -7.814 -11.317 24.499 1.00 91.62 268 VAL A CA 1
ATOM 2155 C C . VAL A 1 268 ? -9.046 -10.525 24.074 1.00 91.62 268 VAL A C 1
ATOM 2157 O O . VAL A 1 268 ? -9.592 -10.710 22.988 1.00 91.62 268 VAL A O 1
ATOM 2160 N N . VAL A 1 269 ? -9.507 -9.652 24.968 1.00 93.50 269 VAL A N 1
ATOM 2161 C CA . VAL A 1 269 ? -10.631 -8.743 24.729 1.00 93.50 269 VAL A CA 1
ATOM 2162 C C . VAL A 1 269 ? -10.077 -7.334 24.584 1.00 93.50 269 VAL A C 1
ATOM 2164 O O . VAL A 1 269 ? -9.276 -6.913 25.419 1.00 93.50 269 VAL A O 1
ATOM 2167 N N . VAL A 1 270 ? -10.557 -6.582 23.592 1.00 92.06 270 VAL A N 1
ATOM 2168 C CA . VAL A 1 270 ? -10.158 -5.181 23.342 1.00 92.06 270 VAL A CA 1
ATOM 2169 C C . VAL A 1 270 ? -10.148 -4.335 24.621 1.00 92.06 270 VAL A C 1
ATOM 2171 O O . VAL A 1 270 ? -9.200 -3.597 24.883 1.00 92.06 270 VAL A O 1
ATOM 2174 N N . TRP A 1 271 ? -11.189 -4.453 25.448 1.00 90.44 271 TRP A N 1
ATOM 2175 C CA . TRP A 1 271 ? -11.297 -3.724 26.712 1.00 90.44 271 TRP A CA 1
ATOM 2176 C C . TRP A 1 271 ? -10.128 -3.979 27.678 1.00 90.44 271 TRP A C 1
ATOM 2178 O O . TRP A 1 271 ? -9.681 -3.057 28.363 1.00 90.44 271 TRP A O 1
ATOM 2188 N N . ASN A 1 272 ? -9.612 -5.210 27.732 1.00 89.81 272 ASN A N 1
ATOM 2189 C CA . ASN A 1 272 ? -8.489 -5.553 28.607 1.00 89.81 272 ASN A CA 1
ATOM 2190 C C . ASN A 1 272 ? -7.209 -4.841 28.154 1.00 89.81 272 ASN A C 1
ATOM 2192 O O . ASN A 1 272 ? -6.477 -4.304 28.985 1.00 89.81 272 ASN A O 1
ATOM 2196 N N . GLU A 1 273 ? -6.988 -4.774 26.842 1.00 87.12 273 GLU A N 1
ATOM 2197 C CA . GLU A 1 273 ? -5.853 -4.069 26.245 1.00 87.12 273 GLU A CA 1
ATOM 2198 C C . GLU A 1 273 ? -5.938 -2.554 26.449 1.00 87.12 273 GLU A C 1
ATOM 2200 O O . GLU A 1 273 ? -4.977 -1.925 26.894 1.00 87.12 273 GLU A O 1
ATOM 2205 N N . LEU A 1 274 ? -7.123 -1.968 26.251 1.00 87.38 274 LEU A N 1
ATOM 2206 C CA . LEU A 1 274 ? -7.364 -0.561 26.576 1.00 87.38 274 LEU A CA 1
ATOM 2207 C C . LEU A 1 274 ? -7.073 -0.259 28.048 1.00 87.38 274 LEU A C 1
ATOM 2209 O O . LEU A 1 274 ? -6.447 0.754 28.359 1.00 87.38 274 LEU A O 1
ATOM 2213 N N . LYS A 1 275 ? -7.497 -1.127 28.970 1.00 86.62 275 LYS A N 1
ATOM 2214 C CA . LYS A 1 275 ? -7.243 -0.938 30.403 1.00 86.62 275 LYS A CA 1
ATOM 2215 C C . LYS A 1 275 ? -5.749 -0.996 30.728 1.00 86.62 275 LYS A C 1
ATOM 2217 O O . LYS A 1 275 ? -5.274 -0.166 31.502 1.00 86.62 275 LYS A O 1
ATOM 2222 N N . ARG A 1 276 ? -5.011 -1.929 30.116 1.00 83.81 276 ARG A N 1
ATOM 2223 C CA . ARG A 1 276 ? -3.551 -2.048 30.255 1.00 83.81 276 ARG A CA 1
ATOM 2224 C C . ARG A 1 276 ? -2.843 -0.764 29.817 1.00 83.81 276 ARG A C 1
ATOM 2226 O O . ARG A 1 276 ? -1.990 -0.269 30.548 1.00 83.81 276 ARG A O 1
ATOM 2233 N N . MET A 1 277 ? -3.264 -0.183 28.692 1.00 80.44 277 MET A N 1
ATOM 2234 C CA . MET A 1 277 ? -2.750 1.101 28.204 1.00 80.44 277 MET A CA 1
ATOM 2235 C C . MET A 1 277 ? -2.959 2.235 29.225 1.00 80.44 277 MET A C 1
ATOM 2237 O O . MET A 1 277 ? -2.023 2.973 29.513 1.00 80.44 277 MET A O 1
ATOM 2241 N N . HIS A 1 278 ? -4.152 2.361 29.817 1.00 74.12 278 HIS A N 1
ATOM 2242 C CA . HIS A 1 278 ? -4.429 3.421 30.800 1.00 74.12 278 HIS A CA 1
ATOM 2243 C C . HIS A 1 278 ? -3.627 3.242 32.101 1.00 74.12 278 HIS A C 1
ATOM 2245 O O . HIS A 1 278 ? -3.123 4.218 32.649 1.00 74.12 278 HIS A O 1
ATOM 2251 N N . GLN A 1 279 ? -3.447 2.001 32.566 1.00 66.19 279 GLN A N 1
ATOM 2252 C CA . GLN A 1 279 ? -2.675 1.708 33.780 1.00 66.19 279 GLN A CA 1
ATOM 2253 C C . GLN A 1 279 ? -1.168 1.963 33.616 1.00 66.19 279 GLN A C 1
ATOM 2255 O O . GLN A 1 279 ? -0.524 2.395 34.570 1.00 66.19 279 GLN A O 1
ATOM 2260 N N . GLY A 1 280 ? -0.609 1.739 32.421 1.00 59.84 280 GLY A N 1
ATOM 2261 C CA . GLY A 1 280 ? 0.786 2.079 32.117 1.00 59.84 280 GLY A CA 1
ATOM 2262 C C . GLY A 1 280 ? 1.049 3.590 32.133 1.00 59.84 280 GLY A C 1
ATOM 2263 O O . GLY A 1 280 ? 2.044 4.036 32.699 1.00 59.84 280 GLY A O 1
ATOM 2264 N N . VAL A 1 281 ? 0.112 4.389 31.607 1.00 57.69 281 VAL A N 1
ATOM 2265 C CA . VAL A 1 281 ? 0.199 5.864 31.612 1.00 57.69 281 VAL A CA 1
ATOM 2266 C C . VAL A 1 281 ? 0.152 6.432 33.036 1.00 57.69 281 VAL A C 1
ATOM 2268 O O . VAL A 1 281 ? 0.852 7.400 33.340 1.00 57.69 281 VAL A O 1
ATOM 2271 N N . ASP A 1 282 ? -0.641 5.831 33.925 1.00 47.59 282 ASP A N 1
ATOM 2272 C CA . ASP A 1 282 ? -0.695 6.239 35.332 1.00 47.59 282 ASP A CA 1
ATOM 2273 C C . ASP A 1 282 ? 0.600 5.891 36.089 1.00 47.59 282 ASP A C 1
ATOM 2275 O O . ASP A 1 282 ? 1.024 6.661 36.949 1.00 47.59 282 ASP A O 1
ATOM 2279 N N . GLN A 1 283 ? 1.279 4.789 35.748 1.00 46.03 283 GLN A N 1
ATOM 2280 C CA . GLN A 1 283 ? 2.570 4.422 36.349 1.00 46.03 283 GLN A CA 1
ATOM 2281 C C . GLN A 1 283 ? 3.728 5.311 35.869 1.00 46.03 283 GLN A C 1
ATOM 2283 O O . GLN A 1 283 ? 4.532 5.753 36.691 1.00 46.03 283 GLN A O 1
ATOM 2288 N N . GLU A 1 284 ? 3.793 5.650 34.577 1.00 45.84 284 GLU A N 1
ATOM 2289 C CA . GLU A 1 284 ? 4.823 6.562 34.051 1.00 45.84 284 GLU A CA 1
ATOM 2290 C C . GLU A 1 284 ? 4.701 7.975 34.639 1.00 45.84 284 GLU A C 1
ATOM 2292 O O . GLU A 1 284 ? 5.707 8.589 34.994 1.00 45.84 284 GLU A O 1
ATOM 2297 N N . ARG A 1 285 ? 3.472 8.472 34.842 1.00 45.41 285 ARG A N 1
ATOM 2298 C CA . ARG A 1 285 ? 3.220 9.785 35.463 1.00 45.41 285 ARG A CA 1
ATOM 2299 C C . ARG A 1 285 ? 3.636 9.862 36.933 1.00 45.41 285 ARG A C 1
ATOM 2301 O O . ARG A 1 285 ? 3.942 10.956 37.410 1.00 45.41 285 ARG A O 1
ATOM 2308 N N . VAL A 1 286 ? 3.635 8.735 37.646 1.00 46.62 286 VAL A N 1
ATOM 2309 C CA . VAL A 1 286 ? 4.049 8.651 39.056 1.00 46.62 286 VAL A CA 1
ATOM 2310 C C . VAL A 1 286 ? 5.576 8.613 39.197 1.00 46.62 286 VAL A C 1
ATOM 2312 O O . VAL A 1 286 ? 6.089 9.149 40.171 1.00 46.62 286 VAL A O 1
ATOM 2315 N N . CYS A 1 287 ? 6.314 8.066 38.225 1.00 44.91 287 CYS A N 1
ATOM 2316 C CA . CYS A 1 287 ? 7.784 8.048 38.248 1.00 44.91 287 CYS A CA 1
ATOM 2317 C C . CYS A 1 287 ? 8.451 9.359 37.786 1.00 44.91 287 CYS A C 1
ATOM 2319 O O . CYS A 1 287 ? 9.646 9.536 38.008 1.00 44.91 287 CYS A O 1
ATOM 2321 N N . THR A 1 288 ? 7.714 10.278 37.154 1.00 46.44 288 THR A N 1
ATOM 2322 C CA . THR A 1 288 ? 8.225 11.587 36.688 1.00 46.44 288 THR A CA 1
ATOM 2323 C C . THR A 1 288 ? 7.935 12.764 37.634 1.00 46.44 288 THR A C 1
ATOM 2325 O O . THR A 1 288 ? 8.005 13.918 37.209 1.00 46.44 288 THR A O 1
ATOM 2328 N N . ARG A 1 289 ? 7.579 12.508 38.898 1.00 39.50 289 ARG A N 1
ATOM 2329 C CA . ARG A 1 289 ? 7.423 13.524 39.956 1.00 39.50 289 ARG A CA 1
ATOM 2330 C C . ARG A 1 289 ? 8.379 13.250 41.104 1.00 39.50 289 ARG A C 1
ATOM 2332 O O . ARG A 1 289 ? 8.869 14.249 41.669 1.00 39.50 289 ARG A O 1
#

InterPro domains:
  IPR002110 Ankyrin repeat [PS50088] (231-265)
  IPR011990 Tetratricopeptide-like helical domain superfamily [G3DSA:1.25.40.10] (1-75)
  IPR036770 Ankyrin repeat-containing domain superfamily [G3DSA:1.25.40.20] (101-270)
  IPR036770 Ankyrin repeat-containing domain superfamily [SSF48403] (192-269)

pLDDT: mean 82.87, std 15.55, range [39.5, 98.0]

Organism: Caenorhabditis japonica (NCBI:txid281687)

Radius of gyration: 21.15 Å; chains: 1; bounding box: 44×58×67 Å

Secondary structure (DSSP, 8-state):
-HHHHHHHHHHH-TT-HHHHHHHHHHHHHHHHTT-HHHHHHHHHHHHHHHHHHSPTT-HHHHHHHHHHHHHHHHHHHHHHHHTTT-TT----HHHHHHHHHHHHHHHHHHHH--S-S-TT----S-TTP----HHHHHHHHHHHHHHHHHHHHHHTSGGGTTT-TT-TT---------HHHHHHHHHHHT--HHHHHHPPBTTBTT-SPPHHHHHHHHTSTT--TT---TTS--HHHHHHHSSS--HHHHHHHHHTT--TT-B-TT--BHHHHHHHHHHHHHHHHHHT-